Protein AF-A0A9D5BSR6-F1 (afdb_monomer_lite)

Foldseek 3Di:
DVVVVVVCVVPPVVVVVVVVVVVVVVVVVVVVVVVVVVVVQVVVQDWDPPVQEAIQGPAFTNAVVCVVCVVPNPVVLQVSLVSDPQSKYWGDGPPDDTDIDHPRVVVVCCCVPVPVLVNFPDDVQLVVCCVPQNPALSNDGDPSVVVRCVVVVVVCPDPVNVVVVVVLVVCCCPVPVVVVVVVCVVVVHDDDPVVCPVVPDD

pLDDT: mean 81.86, std 12.14, range [50.81, 97.5]

Secondary structure (DSSP, 8-state):
-HHHHHHHHHH-HHHHHHHHHHHHHHHHHHHHHHHHHHHHHHHHS-EE--TTS--EETTTBTHHHHHHTGGGHHHHHHHHHHH-TTSEEEE-BTTS--EEEE--HHHHHIIIIITGGGS---HHHHHHHHHHH-S-TTT--HHHHHHHHHHHHHHHH-HHHHHHHHHHHHHHIIIIIHHHHHHHHHTT----GGGGHHHH--

Structure (mmCIF, N/CA/C/O backbone):
data_AF-A0A9D5BSR6-F1
#
_entry.id   AF-A0A9D5BSR6-F1
#
loop_
_atom_site.group_PDB
_atom_site.id
_atom_site.type_symbol
_atom_site.label_atom_id
_atom_site.label_alt_id
_atom_site.label_comp_id
_atom_site.label_asym_id
_atom_site.label_entity_id
_atom_site.label_seq_id
_atom_site.pdbx_PDB_ins_code
_atom_site.Cartn_x
_atom_site.Cartn_y
_atom_site.Cartn_z
_atom_site.occupancy
_atom_site.B_iso_or_equiv
_atom_site.auth_seq_id
_atom_site.auth_comp_id
_atom_site.auth_asym_id
_atom_site.auth_atom_id
_atom_site.pdbx_PDB_model_num
ATOM 1 N N . MET A 1 1 ? 9.087 62.948 -47.153 1.00 56.81 1 MET A N 1
ATOM 2 C CA . MET A 1 1 ? 8.418 61.892 -47.952 1.00 56.81 1 MET A CA 1
ATOM 3 C C . MET A 1 1 ? 8.940 60.488 -47.625 1.00 56.81 1 MET A C 1
ATOM 5 O O . MET A 1 1 ? 8.132 59.628 -47.310 1.00 56.81 1 MET A O 1
ATOM 9 N N . MET A 1 2 ? 10.262 60.257 -47.589 1.00 63.00 2 MET A N 1
ATOM 10 C CA . MET A 1 2 ? 10.848 58.932 -47.285 1.00 63.00 2 MET A CA 1
ATOM 11 C C . MET A 1 2 ? 10.561 58.392 -45.867 1.00 63.00 2 MET A C 1
ATOM 13 O O . MET A 1 2 ? 10.229 57.221 -45.722 1.00 63.00 2 MET A O 1
ATOM 17 N N . ALA A 1 3 ? 10.586 59.233 -44.825 1.00 59.84 3 ALA A N 1
ATOM 18 C CA . ALA A 1 3 ? 10.273 58.802 -43.452 1.00 59.84 3 ALA A CA 1
ATOM 19 C C . ALA A 1 3 ? 8.794 58.397 -43.246 1.00 59.84 3 ALA A C 1
ATOM 21 O O . ALA A 1 3 ? 8.482 57.561 -42.402 1.00 59.84 3 ALA A O 1
ATOM 22 N N . PHE A 1 4 ? 7.882 58.958 -44.047 1.00 56.41 4 PHE A N 1
ATOM 23 C CA . PHE A 1 4 ? 6.446 58.673 -43.969 1.00 56.41 4 PHE A CA 1
ATOM 24 C C . PHE A 1 4 ? 6.106 57.324 -44.624 1.00 56.41 4 PHE A C 1
ATOM 26 O O . PHE A 1 4 ? 5.327 56.551 -44.079 1.00 56.41 4 PHE A O 1
ATOM 33 N N . LEU A 1 5 ? 6.772 56.992 -45.737 1.00 56.91 5 LEU A N 1
ATOM 34 C CA . LEU A 1 5 ? 6.665 55.679 -46.385 1.00 56.91 5 LEU A CA 1
ATOM 35 C C . LEU A 1 5 ? 7.273 54.558 -45.525 1.00 56.91 5 LEU A C 1
ATOM 37 O O . LEU A 1 5 ? 6.695 53.478 -45.446 1.00 56.91 5 LEU A O 1
ATOM 41 N N . PHE A 1 6 ? 8.380 54.823 -44.822 1.00 60.50 6 PHE A N 1
ATOM 42 C CA . PHE A 1 6 ? 8.987 53.855 -43.901 1.00 60.50 6 PHE A CA 1
ATOM 43 C C . PHE A 1 6 ? 8.080 53.548 -42.696 1.00 60.50 6 PHE A C 1
ATOM 45 O O . PHE A 1 6 ? 7.936 52.389 -42.321 1.00 60.50 6 PHE A O 1
ATOM 52 N N . SER A 1 7 ? 7.399 54.564 -42.151 1.00 57.59 7 SER A N 1
ATOM 53 C CA . SER A 1 7 ? 6.416 54.398 -41.069 1.00 57.59 7 SER A CA 1
ATOM 54 C C . SER A 1 7 ? 5.164 53.628 -41.515 1.00 57.59 7 SER A C 1
ATOM 56 O O . SER A 1 7 ? 4.647 52.806 -40.766 1.00 57.59 7 SER A O 1
ATOM 58 N N . ILE A 1 8 ? 4.691 53.816 -42.754 1.00 55.34 8 ILE A N 1
ATOM 59 C CA . ILE A 1 8 ? 3.552 53.060 -43.316 1.00 55.34 8 ILE A CA 1
ATOM 60 C C . ILE A 1 8 ? 3.927 51.594 -43.583 1.00 55.34 8 ILE A C 1
ATOM 62 O O . ILE A 1 8 ? 3.116 50.699 -43.344 1.00 55.34 8 ILE A O 1
ATOM 66 N N . LEU A 1 9 ? 5.166 51.319 -44.013 1.00 56.12 9 LEU A N 1
ATOM 67 C CA . LEU A 1 9 ? 5.652 49.943 -44.131 1.00 56.12 9 LEU A CA 1
ATOM 68 C C . LEU A 1 9 ? 5.725 49.257 -42.758 1.00 56.12 9 LEU A C 1
ATOM 70 O O . LEU A 1 9 ? 5.227 48.141 -42.625 1.00 56.12 9 LEU A O 1
ATOM 74 N N . THR A 1 10 ? 6.266 49.901 -41.721 1.00 56.88 10 THR A N 1
ATOM 75 C CA . THR A 1 10 ? 6.390 49.298 -40.377 1.00 56.88 10 THR A CA 1
ATOM 76 C C . THR A 1 10 ? 5.079 49.236 -39.586 1.00 56.88 10 THR A C 1
ATOM 78 O O . THR A 1 10 ? 4.945 48.370 -38.726 1.00 56.88 10 THR A O 1
ATOM 81 N N . SER A 1 11 ? 4.100 50.097 -39.884 1.00 55.94 11 SER A N 1
ATOM 82 C CA . SER A 1 11 ? 2.772 50.111 -39.240 1.00 55.94 11 SER A CA 1
ATOM 83 C C . SER A 1 11 ? 1.711 49.280 -39.967 1.00 55.94 11 SER A C 1
ATOM 85 O O . SER A 1 11 ? 0.583 49.162 -39.484 1.00 55.94 11 SER A O 1
ATOM 87 N N . SER A 1 12 ? 2.051 48.678 -41.111 1.00 63.12 12 SER A N 1
ATOM 88 C CA . SER A 1 12 ? 1.126 47.797 -41.817 1.00 63.12 12 SER A CA 1
ATOM 89 C C . SER A 1 12 ? 0.879 46.523 -40.989 1.00 63.12 12 SER A C 1
ATOM 91 O O . SER A 1 12 ? 1.832 45.817 -40.643 1.00 63.12 12 SER A O 1
ATOM 93 N N . PRO A 1 13 ? -0.383 46.174 -40.671 1.00 64.75 13 PRO A N 1
ATOM 94 C CA . PRO A 1 13 ? -0.694 44.994 -39.857 1.00 64.75 13 PRO A CA 1
ATOM 95 C C . PRO A 1 13 ? -0.141 43.699 -40.477 1.00 64.75 13 PRO A C 1
ATOM 97 O O . PRO A 1 13 ? 0.163 42.747 -39.767 1.00 64.75 13 PRO A O 1
ATOM 100 N N . LEU A 1 14 ? 0.089 43.691 -41.793 1.00 66.31 14 LEU A N 1
ATOM 101 C CA . LEU A 1 14 ? 0.708 42.601 -42.547 1.00 66.31 14 LEU A CA 1
ATOM 102 C C . LEU A 1 14 ? 2.123 42.225 -42.065 1.00 66.31 14 LEU A C 1
ATOM 104 O O . LEU A 1 14 ? 2.435 41.035 -42.025 1.00 66.31 14 LEU A O 1
ATOM 108 N N . ASN A 1 15 ? 2.948 43.190 -41.639 1.00 68.62 15 ASN A N 1
ATOM 109 C CA . ASN A 1 15 ? 4.322 42.921 -41.187 1.00 68.62 15 ASN A CA 1
ATOM 110 C C . ASN A 1 15 ? 4.398 42.227 -39.817 1.00 68.62 15 ASN A C 1
ATOM 112 O O . ASN A 1 15 ? 5.402 41.590 -39.508 1.00 68.62 15 ASN A O 1
ATOM 116 N N . VAL A 1 16 ? 3.329 42.293 -39.018 1.00 75.56 16 VAL A N 1
ATOM 117 C CA . VAL A 1 16 ? 3.207 41.573 -37.735 1.00 75.56 16 VAL A CA 1
ATOM 118 C C . VAL A 1 16 ? 2.398 40.279 -37.900 1.00 75.56 16 VAL A C 1
ATOM 120 O O . VAL A 1 16 ? 2.679 39.267 -37.256 1.00 75.56 16 VAL A O 1
ATOM 123 N N . VAL A 1 17 ? 1.418 40.266 -38.804 1.00 81.56 17 VAL A N 1
ATOM 124 C CA . VAL A 1 17 ? 0.541 39.108 -39.039 1.00 81.56 17 VAL A CA 1
ATOM 125 C C . VAL A 1 17 ? 1.282 37.953 -39.724 1.00 81.56 17 VAL A C 1
ATOM 127 O O . VAL A 1 17 ? 1.097 36.797 -39.355 1.00 81.56 17 VAL A O 1
ATOM 130 N N . LEU A 1 18 ? 2.172 38.231 -40.679 1.00 82.44 18 LEU A N 1
ATOM 131 C CA . LEU A 1 18 ? 2.920 37.180 -41.374 1.00 82.44 18 LEU A CA 1
ATOM 132 C C . LEU A 1 18 ? 3.851 36.357 -40.450 1.00 82.44 18 LEU A C 1
ATOM 134 O O . LEU A 1 18 ? 3.741 35.129 -40.457 1.00 82.44 18 LEU A O 1
ATOM 138 N N . PRO A 1 19 ? 4.728 36.961 -39.618 1.00 87.62 19 PRO A N 1
ATOM 139 C CA . PRO A 1 19 ? 5.587 36.190 -38.716 1.00 87.62 19 PRO A CA 1
ATOM 140 C C . PRO A 1 19 ? 4.802 35.457 -37.621 1.00 87.62 19 PRO A C 1
ATOM 142 O O . PRO A 1 19 ? 5.186 34.354 -37.238 1.00 87.62 19 PRO A O 1
ATOM 145 N N . THR A 1 20 ? 3.683 36.011 -37.145 1.00 86.75 20 THR A N 1
ATOM 146 C CA . THR A 1 20 ? 2.845 35.338 -36.136 1.00 86.75 20 THR A CA 1
ATOM 147 C C . THR A 1 20 ? 2.154 34.096 -36.699 1.00 86.75 20 THR A C 1
ATOM 149 O O . THR A 1 20 ? 2.142 33.060 -36.035 1.00 86.75 20 THR A O 1
ATOM 152 N N . LEU A 1 21 ? 1.676 34.143 -37.947 1.00 90.81 21 LEU A N 1
ATOM 153 C CA . LEU A 1 21 ? 1.154 32.965 -38.644 1.00 90.81 21 LEU A CA 1
ATOM 154 C C . LEU A 1 21 ? 2.239 31.903 -38.861 1.00 90.81 21 LEU A C 1
ATOM 156 O O . LEU A 1 21 ? 1.987 30.726 -38.619 1.00 90.81 21 LEU A O 1
ATOM 160 N N . ILE A 1 22 ? 3.456 32.296 -39.249 1.00 91.06 22 ILE A N 1
ATOM 161 C CA . ILE A 1 22 ? 4.579 31.358 -39.430 1.00 91.06 22 ILE A CA 1
ATOM 162 C C . ILE A 1 22 ? 4.918 30.642 -38.117 1.00 91.06 22 ILE A C 1
ATOM 164 O O . ILE A 1 22 ? 5.094 29.424 -38.114 1.00 91.06 22 ILE A O 1
ATOM 168 N N . VAL A 1 23 ? 4.973 31.370 -36.997 1.00 94.00 23 VAL A N 1
ATOM 169 C CA . VAL A 1 23 ? 5.198 30.773 -35.669 1.00 94.00 23 VAL A CA 1
ATOM 170 C C . VAL A 1 23 ? 4.041 29.853 -35.277 1.00 94.00 23 VAL A C 1
ATOM 172 O O . VAL A 1 23 ? 4.263 28.764 -34.759 1.00 94.00 23 VAL A O 1
ATOM 175 N N . PHE A 1 24 ? 2.798 30.241 -35.555 1.00 93.75 24 PHE A N 1
ATOM 176 C CA . PHE A 1 24 ? 1.633 29.411 -35.261 1.00 93.75 24 PHE A CA 1
ATOM 177 C C . PHE A 1 24 ? 1.648 28.089 -36.046 1.00 93.75 24 PHE A C 1
ATOM 179 O O . PHE A 1 24 ? 1.493 27.016 -35.461 1.00 93.75 24 PHE A O 1
ATOM 186 N N . PHE A 1 25 ? 1.907 28.141 -37.355 1.00 94.69 25 PHE A N 1
ATOM 187 C CA . PHE A 1 25 ? 1.999 26.942 -38.189 1.00 94.69 25 PHE A CA 1
ATOM 188 C C . PHE A 1 25 ? 3.217 26.080 -37.849 1.00 94.69 25 PHE A C 1
ATOM 190 O O . PHE A 1 25 ? 3.106 24.855 -37.876 1.00 94.69 25 PHE A O 1
ATOM 197 N N . SER A 1 26 ? 4.355 26.677 -37.476 1.00 93.62 26 SER A N 1
ATOM 198 C CA . SER A 1 26 ? 5.527 25.911 -37.041 1.00 93.62 26 SER A CA 1
ATOM 199 C C . SER A 1 26 ? 5.277 25.201 -35.710 1.00 93.62 26 SER A C 1
ATOM 201 O O . SER A 1 26 ? 5.618 24.028 -35.587 1.00 93.62 26 SER A O 1
ATOM 203 N N . LEU A 1 27 ? 4.591 25.837 -34.754 1.00 95.25 27 LEU A N 1
ATOM 204 C CA . LEU A 1 27 ? 4.167 25.195 -33.507 1.00 95.25 27 LEU A CA 1
ATOM 205 C C . LEU A 1 27 ? 3.195 24.036 -33.759 1.00 95.25 27 LEU A C 1
ATOM 207 O O . LEU A 1 27 ? 3.353 22.973 -33.160 1.00 95.25 27 LEU A O 1
ATOM 211 N N . ILE A 1 28 ? 2.232 24.200 -34.672 1.00 95.25 28 ILE A N 1
ATOM 212 C CA . ILE A 1 28 ? 1.313 23.120 -35.067 1.00 95.25 28 ILE A CA 1
ATOM 213 C C . ILE A 1 28 ? 2.075 21.972 -35.728 1.00 95.25 28 ILE A C 1
ATOM 215 O O . ILE A 1 28 ? 1.832 20.808 -35.407 1.00 95.25 28 ILE A O 1
ATOM 219 N N . PHE A 1 29 ? 3.001 22.269 -36.638 1.00 94.50 29 PHE A N 1
ATOM 220 C CA . PHE A 1 29 ? 3.810 21.249 -37.299 1.00 94.50 29 PHE A CA 1
ATOM 221 C C . PHE A 1 29 ? 4.675 20.487 -36.290 1.00 94.50 29 PHE A C 1
ATOM 223 O O . PHE A 1 29 ? 4.685 19.259 -36.302 1.00 94.50 29 PHE A O 1
ATOM 230 N N . ILE A 1 30 ? 5.323 21.197 -35.361 1.00 94.62 30 ILE A N 1
ATOM 231 C CA . ILE A 1 30 ? 6.099 20.599 -34.269 1.00 94.62 30 ILE A CA 1
ATOM 232 C C . ILE A 1 30 ? 5.198 19.729 -33.385 1.00 94.62 30 ILE A C 1
ATOM 234 O O . ILE A 1 30 ? 5.571 18.601 -33.083 1.00 94.62 30 ILE A O 1
ATOM 238 N N . TYR A 1 31 ? 4.003 20.192 -33.011 1.00 94.00 31 TYR A N 1
ATOM 239 C CA . TYR A 1 31 ? 3.052 19.405 -32.221 1.00 94.00 31 TYR A CA 1
ATOM 240 C C . TYR A 1 31 ? 2.646 18.105 -32.928 1.00 94.00 31 TYR A C 1
ATOM 242 O O . TYR A 1 31 ? 2.717 17.036 -32.324 1.00 94.00 31 TYR A O 1
ATOM 250 N N . ASN A 1 32 ? 2.293 18.168 -34.216 1.00 90.94 32 ASN A N 1
ATOM 251 C CA . ASN A 1 32 ? 1.928 16.985 -35.002 1.00 90.94 32 ASN A CA 1
ATOM 252 C C . ASN A 1 32 ? 3.122 16.041 -35.214 1.00 90.94 32 ASN A C 1
ATOM 254 O O . ASN A 1 32 ? 2.963 14.825 -35.125 1.00 90.94 32 ASN A O 1
ATOM 258 N N . ALA A 1 33 ? 4.325 16.578 -35.442 1.00 91.38 33 ALA A N 1
ATOM 259 C CA . ALA A 1 33 ? 5.548 15.787 -35.550 1.00 91.38 33 ALA A CA 1
ATOM 260 C C . ALA A 1 33 ? 5.872 15.077 -34.226 1.00 91.38 33 ALA A C 1
ATOM 262 O O . ALA A 1 33 ? 6.162 13.882 -34.225 1.00 91.38 33 ALA A O 1
ATOM 263 N N . LEU A 1 34 ? 5.746 15.773 -33.092 1.00 90.56 34 LEU A N 1
ATOM 264 C CA . LEU A 1 34 ? 5.896 15.193 -31.756 1.00 90.56 34 LEU A CA 1
ATOM 265 C C . LEU A 1 34 ? 4.827 14.133 -31.477 1.00 90.56 34 LEU A C 1
ATOM 267 O O . LEU A 1 34 ? 5.151 13.072 -30.953 1.00 90.56 34 LEU A O 1
ATOM 271 N N . GLN A 1 35 ? 3.572 14.377 -31.858 1.00 87.06 35 GLN A N 1
ATOM 272 C CA . GLN A 1 35 ? 2.482 13.413 -31.710 1.00 87.06 35 GLN A CA 1
ATOM 273 C C . GLN A 1 35 ? 2.708 12.165 -32.576 1.00 87.06 35 GLN A C 1
ATOM 275 O O . GLN A 1 35 ? 2.504 11.048 -32.102 1.00 87.06 35 GLN A O 1
ATOM 280 N N . SER A 1 36 ? 3.175 12.330 -33.816 1.00 84.06 36 SER A N 1
ATOM 281 C CA . SER A 1 36 ? 3.515 11.223 -34.715 1.00 84.06 36 SER A CA 1
ATOM 282 C C . SER A 1 36 ? 4.701 10.416 -34.190 1.00 84.06 36 SER A C 1
ATOM 284 O O . SER A 1 36 ? 4.640 9.190 -34.174 1.00 84.06 36 SER A O 1
ATOM 286 N N . LEU A 1 37 ? 5.756 11.082 -33.708 1.00 81.88 37 LEU A N 1
ATOM 287 C CA . LEU A 1 37 ? 6.892 10.424 -33.058 1.00 81.88 37 LEU A CA 1
ATOM 288 C C . LEU A 1 37 ? 6.446 9.673 -31.804 1.00 81.88 37 LEU A C 1
ATOM 290 O O . LEU A 1 37 ? 6.851 8.536 -31.608 1.00 81.88 37 LEU A O 1
ATOM 294 N N . PHE A 1 38 ? 5.569 10.260 -30.991 1.00 79.12 38 PHE A N 1
ATOM 295 C CA . PHE A 1 38 ? 5.016 9.617 -29.802 1.00 79.12 38 PHE A CA 1
ATOM 296 C C . PHE A 1 38 ? 4.182 8.376 -30.149 1.00 79.12 38 PHE A C 1
ATOM 298 O O . PHE A 1 38 ? 4.360 7.328 -29.532 1.00 79.12 38 PHE A O 1
ATOM 305 N N . HIS A 1 39 ? 3.313 8.454 -31.161 1.00 74.62 39 HIS A N 1
ATOM 306 C CA . HIS A 1 39 ? 2.530 7.306 -31.625 1.00 74.62 39 HIS A CA 1
ATOM 307 C C . HIS A 1 39 ? 3.403 6.210 -32.229 1.00 74.62 39 HIS A C 1
ATOM 309 O O . HIS A 1 39 ? 3.206 5.042 -31.904 1.00 74.62 39 HIS A O 1
ATOM 315 N N . HIS A 1 40 ? 4.379 6.574 -33.059 1.00 73.88 40 HIS A N 1
ATOM 316 C CA . HIS A 1 40 ? 5.324 5.624 -33.634 1.00 73.88 40 HIS A CA 1
ATOM 317 C C . HIS A 1 40 ? 6.164 4.955 -32.541 1.00 73.88 40 HIS A C 1
ATOM 319 O O . HIS A 1 40 ? 6.289 3.741 -32.522 1.00 73.88 40 HIS A O 1
ATOM 325 N N . PHE A 1 41 ? 6.628 5.712 -31.548 1.00 66.75 41 PHE A N 1
ATOM 326 C CA . PHE A 1 41 ? 7.391 5.197 -30.411 1.00 66.75 41 PHE A CA 1
ATOM 327 C C . PHE A 1 41 ? 6.569 4.278 -29.494 1.00 66.75 41 PHE A C 1
ATOM 329 O O . PHE A 1 41 ? 7.090 3.292 -28.973 1.00 66.75 41 PHE A O 1
ATOM 336 N N . ILE A 1 42 ? 5.274 4.564 -29.310 1.00 67.38 42 ILE A N 1
ATOM 337 C CA . ILE A 1 42 ? 4.350 3.662 -28.606 1.00 67.38 42 ILE A CA 1
ATOM 338 C C . ILE A 1 42 ? 4.063 2.405 -29.438 1.00 67.38 42 ILE A C 1
ATOM 340 O O . ILE A 1 42 ? 3.966 1.322 -28.862 1.00 67.38 42 ILE A O 1
ATOM 344 N N . SER A 1 43 ? 3.940 2.537 -30.760 1.00 66.50 43 SER A N 1
ATOM 345 C CA . SER A 1 43 ? 3.637 1.438 -31.686 1.00 66.50 43 SER A CA 1
ATOM 346 C C . SER A 1 43 ? 4.821 0.484 -31.885 1.00 66.50 43 SER A C 1
ATOM 348 O O . SER A 1 43 ? 4.630 -0.729 -31.897 1.00 66.50 43 SER A O 1
ATOM 350 N N . ASP A 1 44 ? 6.042 1.012 -31.986 1.00 61.44 44 ASP A N 1
ATOM 351 C CA . ASP A 1 44 ? 7.276 0.244 -32.214 1.00 61.44 44 ASP A CA 1
ATOM 352 C C . ASP A 1 44 ? 7.912 -0.267 -30.915 1.00 61.44 44 ASP A C 1
ATOM 354 O O . ASP A 1 44 ? 8.833 -1.093 -30.930 1.00 61.44 44 ASP A O 1
ATOM 358 N N . GLY A 1 45 ? 7.418 0.200 -29.766 1.00 57.81 45 GLY A N 1
ATOM 359 C CA . GLY A 1 45 ? 7.831 -0.265 -28.453 1.00 57.81 45 GLY A CA 1
ATOM 360 C C . GLY A 1 45 ? 7.432 -1.722 -28.240 1.00 57.81 45 GLY A C 1
ATOM 361 O O . GLY A 1 45 ? 6.379 -1.987 -27.663 1.00 57.81 45 GLY A O 1
ATOM 362 N N . LYS A 1 46 ? 8.293 -2.655 -28.669 1.00 60.91 46 LYS A N 1
ATOM 363 C CA . LYS A 1 46 ? 8.154 -4.104 -28.456 1.00 60.91 46 LYS A CA 1
ATOM 364 C C . LYS A 1 46 ? 7.678 -4.384 -27.028 1.00 60.91 46 LYS A C 1
ATOM 366 O O . LYS A 1 46 ? 8.330 -3.996 -26.054 1.00 60.91 46 LYS A O 1
ATOM 371 N N . TYR A 1 47 ? 6.537 -5.056 -26.920 1.00 62.19 47 TYR A N 1
ATOM 372 C CA . TYR A 1 47 ? 6.017 -5.553 -25.655 1.00 62.19 47 TYR A CA 1
ATOM 373 C C . TYR A 1 47 ? 6.910 -6.701 -25.194 1.00 62.19 47 TYR A C 1
ATOM 375 O O . TYR A 1 47 ? 7.065 -7.696 -25.901 1.00 62.19 47 TYR A O 1
ATOM 383 N N . CYS A 1 48 ? 7.509 -6.580 -24.014 1.00 60.06 48 CYS A N 1
ATOM 384 C CA . CYS A 1 48 ? 8.158 -7.721 -23.390 1.00 60.06 48 CYS A CA 1
ATOM 385 C C . CYS A 1 48 ? 7.088 -8.478 -22.601 1.00 60.06 48 CYS A C 1
ATOM 387 O O . CYS A 1 48 ? 6.487 -7.916 -21.676 1.00 60.06 48 CYS A O 1
ATOM 389 N N . CYS A 1 49 ? 6.823 -9.732 -22.974 1.00 54.94 49 CYS A N 1
ATOM 390 C CA . CYS A 1 49 ? 5.908 -10.587 -22.229 1.00 54.94 49 CYS A CA 1
ATOM 391 C C . CYS A 1 49 ? 6.498 -10.851 -20.842 1.00 54.94 49 CYS A C 1
ATOM 393 O O . CYS A 1 49 ? 7.369 -11.697 -20.654 1.00 54.94 49 CYS A O 1
ATOM 395 N N . SER A 1 50 ? 6.016 -10.107 -19.850 1.00 61.69 50 SER A N 1
ATOM 396 C CA . SER A 1 50 ? 6.194 -10.487 -18.459 1.00 61.69 50 SER A CA 1
ATOM 397 C C . SER A 1 50 ? 5.327 -11.714 -18.232 1.00 61.69 50 SER A C 1
ATOM 399 O O . SER A 1 50 ? 4.110 -11.584 -18.197 1.00 61.69 50 SER A O 1
ATOM 401 N N . SER A 1 51 ? 5.946 -12.886 -18.073 1.00 67.19 51 SER A N 1
ATOM 402 C CA . SER A 1 51 ? 5.224 -14.160 -17.931 1.00 67.19 51 SER A CA 1
ATOM 403 C C . SER A 1 51 ? 4.139 -14.119 -16.848 1.00 67.19 51 SER A C 1
ATOM 405 O O . SER A 1 51 ? 3.142 -14.814 -16.972 1.00 67.19 51 SER A O 1
ATOM 407 N N . TYR A 1 52 ? 4.323 -13.287 -15.814 1.00 75.69 52 TYR A N 1
ATOM 408 C CA . TYR A 1 52 ? 3.446 -13.223 -14.644 1.00 75.69 52 TYR A CA 1
ATOM 409 C C . TYR A 1 52 ? 3.303 -11.802 -14.070 1.00 75.69 52 TYR A C 1
ATOM 411 O O . TYR A 1 52 ? 3.274 -11.604 -12.862 1.00 75.69 52 TYR A O 1
ATOM 419 N N . GLY A 1 53 ? 3.319 -10.766 -14.914 1.00 82.88 53 GLY A N 1
ATOM 420 C CA . GLY A 1 53 ? 3.254 -9.372 -14.454 1.00 82.88 53 GLY A CA 1
ATOM 421 C C . GLY A 1 53 ? 2.625 -8.450 -15.494 1.00 82.88 53 GLY A C 1
ATOM 422 O O . GLY A 1 53 ? 2.298 -8.910 -16.585 1.00 82.88 53 GLY A O 1
ATOM 423 N N . PRO A 1 54 ? 2.438 -7.157 -15.179 1.00 85.19 54 PRO A N 1
ATOM 424 C CA . PRO A 1 54 ? 1.790 -6.245 -16.110 1.00 85.19 54 PRO A CA 1
ATOM 425 C C . PRO A 1 54 ? 2.592 -6.149 -17.406 1.00 85.19 54 PRO A C 1
ATOM 427 O O . PRO A 1 54 ? 3.821 -6.188 -17.370 1.00 85.19 54 PRO A O 1
ATOM 430 N N . GLU A 1 55 ? 1.896 -5.984 -18.530 1.00 85.06 55 GLU A N 1
ATOM 431 C CA . GLU A 1 55 ? 2.531 -5.757 -19.828 1.00 85.06 55 GLU A CA 1
ATOM 432 C C . GLU A 1 55 ? 3.544 -4.609 -19.734 1.00 85.06 55 GLU A C 1
ATOM 434 O O . GLU A 1 55 ? 3.294 -3.577 -19.092 1.00 85.06 55 GLU A O 1
ATOM 439 N N . LYS A 1 56 ? 4.719 -4.816 -20.332 1.00 82.75 56 LYS A N 1
ATOM 440 C CA . LYS A 1 56 ? 5.835 -3.870 -20.279 1.00 82.75 56 LYS A CA 1
ATOM 441 C C . LYS A 1 56 ? 6.188 -3.428 -21.682 1.00 82.75 56 LYS A C 1
ATOM 443 O O . LYS A 1 56 ? 6.601 -4.242 -22.504 1.00 82.75 56 LYS A O 1
ATOM 448 N N . HIS A 1 57 ? 6.086 -2.130 -21.914 1.00 79.94 57 HIS A N 1
ATOM 449 C CA . HIS A 1 57 ? 6.722 -1.484 -23.049 1.00 79.94 57 HIS A CA 1
ATOM 450 C C . HIS A 1 57 ? 8.191 -1.222 -22.736 1.00 79.94 57 HIS A C 1
ATOM 452 O O . HIS A 1 57 ? 8.518 -0.838 -21.614 1.00 79.94 57 HIS A O 1
ATOM 458 N N . LEU A 1 58 ? 9.061 -1.361 -23.735 1.00 77.38 58 LEU A N 1
ATOM 459 C CA . LEU A 1 58 ? 10.507 -1.179 -23.577 1.00 77.38 58 LEU A CA 1
ATOM 460 C C . LEU A 1 58 ? 10.890 0.187 -22.971 1.00 77.38 58 LEU A C 1
ATOM 462 O O . LEU A 1 58 ? 11.848 0.282 -22.216 1.00 77.38 58 LEU A O 1
ATOM 466 N N . LEU A 1 59 ? 10.129 1.236 -23.297 1.00 75.81 59 LEU A N 1
ATOM 467 C CA . LEU A 1 59 ? 10.495 2.625 -22.994 1.00 75.81 59 LEU A CA 1
ATOM 468 C C . LEU A 1 59 ? 9.644 3.237 -21.880 1.00 75.81 59 LEU A C 1
ATOM 470 O O . LEU A 1 59 ? 10.134 4.027 -21.080 1.00 75.81 59 LEU A O 1
ATOM 474 N N . ILE A 1 60 ? 8.366 2.859 -21.809 1.00 82.94 60 ILE A N 1
ATOM 475 C CA . ILE A 1 60 ? 7.415 3.432 -20.845 1.00 82.94 60 ILE A CA 1
ATOM 476 C C . ILE A 1 60 ? 7.112 2.449 -19.691 1.00 82.94 60 ILE A C 1
ATOM 478 O O . ILE A 1 60 ? 6.446 2.787 -18.707 1.00 82.94 60 ILE A O 1
ATOM 482 N N . GLY A 1 61 ? 7.607 1.212 -19.780 1.00 86.19 61 GLY A N 1
ATOM 483 C CA . GLY A 1 61 ? 7.286 0.140 -18.845 1.00 86.19 61 GLY A CA 1
ATOM 484 C C . GLY A 1 61 ? 5.792 -0.192 -18.866 1.00 86.19 61 GLY A C 1
ATOM 485 O O . GLY A 1 61 ? 5.147 -0.235 -19.912 1.00 86.19 61 GLY A O 1
ATOM 486 N N . SER A 1 62 ? 5.224 -0.400 -17.687 1.00 88.44 62 SER A N 1
ATOM 487 C CA . SER A 1 62 ? 3.816 -0.700 -17.427 1.00 88.44 62 SER A CA 1
ATOM 488 C C . SER A 1 62 ? 2.965 0.549 -17.165 1.00 88.44 62 SER A C 1
ATOM 490 O O . SER A 1 62 ? 1.916 0.457 -16.523 1.00 88.44 62 SER A O 1
ATOM 492 N N . LEU A 1 63 ? 3.383 1.733 -17.632 1.00 88.00 63 LEU A N 1
ATOM 493 C CA . LEU A 1 63 ? 2.651 2.983 -17.383 1.00 88.00 63 LEU A CA 1
ATOM 494 C C . LEU A 1 63 ? 1.242 2.968 -17.998 1.00 88.00 63 LEU A C 1
ATOM 496 O O . LEU A 1 63 ? 0.277 3.354 -17.339 1.00 88.00 63 LEU A O 1
ATOM 500 N N . ILE A 1 64 ? 1.110 2.469 -19.231 1.00 87.56 64 ILE A N 1
ATOM 501 C CA . ILE A 1 64 ? -0.174 2.369 -19.941 1.00 87.56 64 ILE A CA 1
ATOM 502 C C . ILE A 1 64 ? -1.162 1.455 -19.196 1.00 87.56 64 ILE A C 1
ATOM 504 O O . ILE A 1 64 ? -2.252 1.929 -18.850 1.00 87.56 64 ILE A O 1
ATOM 508 N N . PRO A 1 65 ? -0.837 0.178 -18.897 1.00 88.69 65 PRO A N 1
ATOM 509 C CA . PRO A 1 65 ? -1.763 -0.689 -18.173 1.00 88.69 65 PRO A CA 1
ATOM 510 C C . PRO A 1 65 ? -2.044 -0.194 -16.746 1.00 88.69 65 PRO A C 1
ATOM 512 O O . PRO A 1 65 ? -3.179 -0.324 -16.284 1.00 88.69 65 PRO A O 1
ATOM 515 N N . PHE A 1 66 ? -1.081 0.454 -16.080 1.00 90.75 66 PHE A N 1
ATOM 516 C CA . PHE A 1 66 ? -1.307 1.096 -14.781 1.00 90.75 66 PHE A CA 1
ATOM 517 C C . PHE A 1 66 ? -2.370 2.204 -14.870 1.00 90.75 66 PHE A C 1
ATOM 519 O O . PHE A 1 66 ? -3.328 2.211 -14.096 1.00 90.75 66 PHE A O 1
ATOM 526 N N . TYR A 1 67 ? -2.252 3.121 -15.837 1.00 89.88 67 TYR A N 1
ATOM 527 C CA . TYR A 1 67 ? -3.194 4.235 -15.985 1.00 89.88 67 TYR A CA 1
ATOM 528 C C . TYR A 1 67 ? -4.593 3.776 -16.423 1.00 89.88 67 TYR A C 1
ATOM 530 O O . TYR A 1 67 ? -5.601 4.326 -15.960 1.00 89.88 67 TYR A O 1
ATOM 538 N N . LYS A 1 68 ? -4.671 2.735 -17.266 1.00 90.69 68 LYS A N 1
ATOM 539 C CA . LYS A 1 68 ? -5.937 2.083 -17.648 1.00 90.69 68 LYS A CA 1
ATOM 540 C C . LYS A 1 68 ? -6.648 1.472 -16.435 1.00 90.69 68 LYS A C 1
ATOM 542 O O . LYS A 1 68 ? -7.858 1.630 -16.300 1.00 90.69 68 LYS A O 1
ATOM 547 N N . ASN A 1 69 ? -5.906 0.844 -15.520 1.00 92.75 69 ASN A N 1
ATOM 548 C CA . ASN A 1 69 ? -6.456 0.183 -14.331 1.00 92.75 69 ASN A CA 1
ATOM 549 C C . ASN A 1 69 ? -6.514 1.076 -13.078 1.00 92.75 69 ASN A C 1
ATOM 551 O O . ASN A 1 69 ? -6.864 0.584 -12.008 1.00 92.75 69 ASN A O 1
ATOM 555 N N . ARG A 1 70 ? -6.246 2.388 -13.180 1.00 90.00 70 ARG A N 1
ATOM 556 C CA . ARG A 1 70 ? -6.123 3.300 -12.023 1.00 90.00 70 ARG A CA 1
ATOM 557 C C . ARG A 1 70 ? -7.318 3.301 -11.054 1.00 90.00 70 ARG A C 1
ATOM 559 O O . ARG A 1 70 ? -7.137 3.505 -9.862 1.00 90.00 70 ARG A O 1
ATOM 566 N N . ARG A 1 71 ? -8.537 3.050 -11.555 1.00 93.56 71 ARG A N 1
ATOM 567 C CA . ARG A 1 71 ? -9.776 2.983 -10.748 1.00 93.56 71 ARG A CA 1
ATOM 568 C C . ARG A 1 71 ? -10.009 1.629 -10.068 1.00 93.56 71 ARG A C 1
ATOM 570 O O . ARG A 1 71 ? -10.863 1.525 -9.200 1.00 93.56 71 ARG A O 1
ATOM 577 N N . ARG A 1 72 ? -9.264 0.593 -10.460 1.00 93.31 72 ARG A N 1
ATOM 578 C CA . ARG A 1 72 ? -9.356 -0.779 -9.938 1.00 93.31 72 ARG A CA 1
ATOM 579 C C . ARG A 1 72 ? -7.955 -1.343 -9.669 1.00 93.31 72 ARG A C 1
ATOM 581 O O . ARG A 1 72 ? -7.688 -2.503 -9.968 1.00 93.31 72 ARG A O 1
ATOM 588 N N . LEU A 1 73 ? -7.047 -0.516 -9.142 1.00 90.94 73 LEU A N 1
ATOM 589 C CA . LEU A 1 73 ? -5.640 -0.896 -8.955 1.00 90.94 73 LEU A CA 1
ATOM 590 C C . LEU A 1 73 ? -5.484 -2.120 -8.062 1.00 90.94 73 LEU A C 1
ATOM 592 O O . LEU A 1 73 ? -4.750 -3.032 -8.423 1.00 90.94 73 LEU A O 1
ATOM 596 N N . LEU A 1 74 ? -6.206 -2.160 -6.939 1.00 90.81 74 LEU A N 1
ATOM 597 C CA . LEU A 1 74 ? -6.136 -3.283 -6.009 1.00 90.81 74 LEU A CA 1
ATOM 598 C C . LEU A 1 74 ? -6.556 -4.587 -6.693 1.00 90.81 74 LEU A C 1
ATOM 600 O O . LEU A 1 74 ? -5.767 -5.520 -6.753 1.00 90.81 74 LEU A O 1
ATOM 604 N N . GLY A 1 75 ? -7.750 -4.619 -7.294 1.00 95.06 75 GLY A N 1
ATOM 605 C CA . GLY A 1 75 ? -8.236 -5.811 -7.995 1.00 95.06 75 GLY A CA 1
ATOM 606 C C . GLY A 1 75 ? -7.343 -6.226 -9.170 1.00 95.06 75 GLY A C 1
ATOM 607 O O . GLY A 1 75 ? -7.169 -7.414 -9.426 1.00 95.06 75 GLY A O 1
ATOM 608 N N . TRP A 1 76 ? -6.735 -5.260 -9.862 1.00 93.75 76 TRP A N 1
ATOM 609 C CA . TRP A 1 76 ? -5.765 -5.536 -10.918 1.00 93.75 76 TRP A CA 1
ATOM 610 C C . TRP A 1 76 ? -4.486 -6.185 -10.376 1.00 93.75 76 TRP A C 1
ATOM 612 O O . TRP A 1 76 ? -4.064 -7.210 -10.906 1.00 93.75 76 TRP A O 1
ATOM 622 N N . TYR A 1 77 ? -3.905 -5.656 -9.296 1.00 93.50 77 TYR A N 1
ATOM 623 C CA . TYR A 1 77 ? -2.736 -6.265 -8.663 1.00 93.50 77 TYR A CA 1
ATOM 624 C C . TYR A 1 77 ? -3.037 -7.637 -8.074 1.00 93.50 77 TYR A C 1
ATOM 626 O O . TYR A 1 77 ? -2.249 -8.552 -8.284 1.00 93.50 77 TYR A O 1
ATOM 634 N N . THR A 1 78 ? -4.176 -7.816 -7.403 1.00 94.88 78 THR A N 1
ATOM 635 C CA . THR A 1 78 ? -4.585 -9.121 -6.867 1.00 94.88 78 THR A CA 1
ATOM 636 C C . THR A 1 78 ? -4.665 -10.171 -7.969 1.00 94.88 78 THR A C 1
ATOM 638 O O . THR A 1 78 ? -4.151 -11.270 -7.786 1.00 94.88 78 THR A O 1
ATOM 641 N N . LYS A 1 79 ? -5.238 -9.829 -9.131 1.00 94.56 79 LYS A N 1
ATOM 642 C CA . LYS A 1 79 ? -5.281 -10.735 -10.285 1.00 94.56 79 LYS A CA 1
ATOM 643 C C . LYS A 1 79 ? -3.874 -11.122 -10.756 1.00 94.56 79 LYS A C 1
ATOM 645 O O . LYS A 1 79 ? -3.582 -12.303 -10.879 1.00 94.56 79 LYS A O 1
ATOM 650 N N . LEU A 1 80 ? -3.001 -10.136 -10.966 1.00 93.75 80 LEU A N 1
ATOM 651 C CA . LEU A 1 80 ? -1.625 -10.374 -11.420 1.00 93.75 80 LEU A CA 1
ATOM 652 C C . LEU A 1 80 ? -0.807 -11.210 -10.423 1.00 93.75 80 LEU A C 1
ATOM 654 O O . LEU A 1 80 ? 0.005 -12.035 -10.823 1.00 93.75 80 LEU A O 1
ATOM 658 N N . LEU A 1 81 ? -1.016 -10.998 -9.123 1.00 95.00 81 LEU A N 1
ATOM 659 C CA . LEU A 1 81 ? -0.377 -11.779 -8.065 1.00 95.00 81 LEU A CA 1
ATOM 660 C C . LEU A 1 81 ? -0.885 -13.222 -8.038 1.00 95.00 81 LEU A C 1
ATOM 662 O O . LEU A 1 81 ? -0.075 -14.126 -7.874 1.00 95.00 81 LEU A O 1
ATOM 666 N N . ALA A 1 82 ? -2.192 -13.431 -8.217 1.00 94.19 82 ALA A N 1
ATOM 667 C CA . ALA A 1 82 ? -2.799 -14.761 -8.255 1.00 94.19 82 ALA A CA 1
ATOM 668 C C . ALA A 1 82 ? -2.337 -15.583 -9.468 1.00 94.19 82 ALA A C 1
ATOM 670 O O . ALA A 1 82 ? -2.203 -16.798 -9.376 1.00 94.19 82 ALA A O 1
ATOM 671 N N . GLU A 1 83 ? -2.073 -14.920 -10.594 1.00 92.69 83 GLU A N 1
ATOM 672 C CA . GLU A 1 83 ? -1.518 -15.548 -11.798 1.00 92.69 83 GLU A CA 1
ATOM 673 C C . GLU A 1 83 ? -0.006 -15.819 -11.679 1.00 92.69 83 GLU A C 1
ATOM 675 O O . GLU A 1 83 ? 0.536 -16.595 -12.463 1.00 92.69 83 GLU A O 1
ATOM 680 N N . SER A 1 84 ? 0.687 -15.210 -10.709 1.00 93.50 84 SER A N 1
ATOM 681 C CA . SER A 1 84 ? 2.128 -15.381 -10.516 1.00 93.50 84 SER A CA 1
ATOM 682 C C . SER A 1 84 ? 2.461 -16.604 -9.655 1.00 93.50 84 SER A C 1
ATOM 684 O O . SER A 1 84 ? 2.051 -16.651 -8.495 1.00 93.50 84 SER A O 1
ATOM 686 N N . PRO A 1 85 ? 3.295 -17.550 -10.138 1.00 92.88 85 PRO A N 1
ATOM 687 C CA . PRO A 1 85 ? 3.699 -18.730 -9.372 1.00 92.88 85 PRO A CA 1
ATOM 688 C C . PRO A 1 85 ? 4.392 -18.395 -8.051 1.00 92.88 85 PRO A C 1
ATOM 690 O O . PRO A 1 85 ? 4.306 -19.146 -7.087 1.00 92.88 85 PRO A O 1
ATOM 693 N N . THR A 1 86 ? 5.095 -17.262 -7.998 1.00 93.94 86 THR A N 1
ATOM 694 C CA . THR A 1 86 ? 5.822 -16.816 -6.803 1.00 93.94 86 THR A CA 1
ATOM 695 C C . THR A 1 86 ? 4.987 -15.897 -5.918 1.00 93.94 86 THR A C 1
ATOM 697 O O . THR A 1 86 ? 5.504 -15.386 -4.922 1.00 93.94 86 THR A O 1
ATOM 700 N N . GLY A 1 87 ? 3.742 -15.592 -6.306 1.00 94.56 87 GLY A N 1
ATOM 701 C CA . GLY A 1 87 ? 2.921 -14.564 -5.672 1.00 94.56 87 GLY A CA 1
ATOM 702 C C . GLY A 1 87 ? 3.586 -13.186 -5.686 1.00 94.56 87 GLY A C 1
ATOM 703 O O . GLY A 1 87 ? 3.348 -12.381 -4.792 1.00 94.56 87 GLY A O 1
ATOM 704 N N . THR A 1 88 ? 4.491 -12.922 -6.633 1.00 94.88 88 THR A N 1
ATOM 705 C CA . THR A 1 88 ? 5.283 -11.687 -6.689 1.00 94.88 88 THR A CA 1
ATOM 706 C C . THR A 1 88 ? 5.354 -11.166 -8.115 1.00 94.88 88 THR A C 1
ATOM 708 O O . THR A 1 88 ? 5.579 -11.925 -9.058 1.00 94.88 88 THR A O 1
ATOM 711 N N . ILE A 1 89 ? 5.174 -9.857 -8.273 1.00 94.38 89 ILE A N 1
ATOM 712 C CA . ILE A 1 89 ? 5.202 -9.163 -9.559 1.00 94.38 89 ILE A CA 1
ATOM 713 C C . ILE A 1 89 ? 6.084 -7.919 -9.479 1.00 94.38 89 ILE A C 1
ATOM 715 O O . ILE A 1 89 ? 6.285 -7.322 -8.420 1.00 94.38 89 ILE A O 1
ATOM 719 N N . VAL A 1 90 ? 6.594 -7.497 -10.634 1.00 91.62 90 VAL A N 1
ATOM 720 C CA . VAL A 1 90 ? 7.422 -6.294 -10.758 1.00 91.62 90 VAL A CA 1
ATOM 721 C C . VAL A 1 90 ? 6.736 -5.311 -11.687 1.00 91.62 90 VAL A C 1
ATOM 723 O O . VAL A 1 90 ? 6.560 -5.600 -12.874 1.00 91.62 90 VAL A O 1
ATOM 726 N N . VAL A 1 91 ? 6.428 -4.134 -11.155 1.00 90.94 91 VAL A N 1
ATOM 727 C CA . VAL A 1 91 ? 5.845 -3.007 -11.876 1.00 90.94 91 VAL A CA 1
ATOM 728 C C . VAL A 1 91 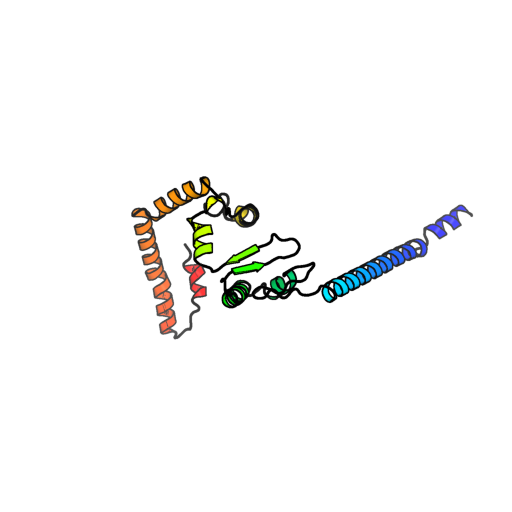? 6.936 -1.974 -12.110 1.00 90.94 91 VAL A C 1
ATOM 730 O O . VAL A 1 91 ? 7.473 -1.392 -11.169 1.00 90.94 91 VAL A O 1
ATOM 733 N N . ASP A 1 92 ? 7.260 -1.746 -13.374 1.00 89.00 92 ASP A N 1
ATOM 734 C CA . ASP A 1 92 ? 8.222 -0.727 -13.781 1.00 89.00 92 ASP A CA 1
ATOM 735 C C . ASP A 1 92 ? 7.503 0.324 -14.620 1.00 89.00 92 ASP A C 1
ATOM 737 O O . ASP A 1 92 ? 6.630 -0.031 -15.407 1.00 89.00 92 ASP A O 1
ATOM 741 N N . ARG A 1 93 ? 7.774 1.609 -14.411 1.00 89.38 93 ARG A N 1
ATOM 742 C CA . ARG A 1 93 ? 7.037 2.710 -15.048 1.00 89.38 93 ARG A CA 1
ATOM 743 C C . ARG A 1 93 ? 7.975 3.882 -15.265 1.00 89.38 93 ARG A C 1
ATOM 745 O O . ARG A 1 93 ? 8.665 4.295 -14.336 1.00 89.38 93 ARG A O 1
ATOM 752 N N . LEU A 1 94 ? 7.921 4.471 -16.454 1.00 85.06 94 LEU A N 1
ATOM 753 C CA . LEU A 1 94 ? 8.673 5.687 -16.745 1.00 85.06 94 LEU A CA 1
ATOM 754 C C . LEU A 1 94 ? 8.317 6.803 -15.751 1.00 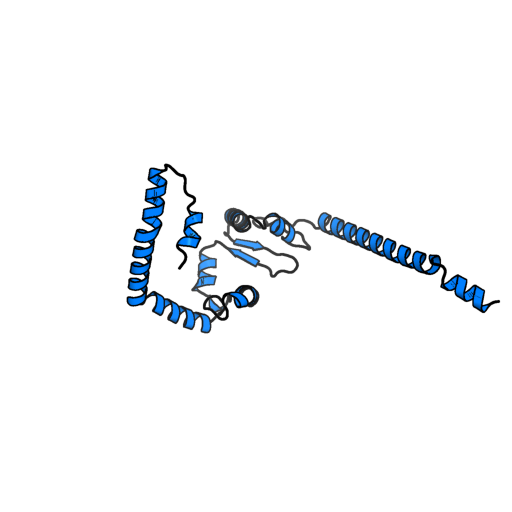85.06 94 LEU A C 1
ATOM 756 O O . LEU A 1 94 ? 7.141 7.076 -15.508 1.00 85.06 94 LEU A O 1
ATOM 760 N N . GLY A 1 95 ? 9.343 7.423 -15.164 1.00 83.62 95 GLY A N 1
ATOM 761 C CA . GLY A 1 95 ? 9.197 8.490 -14.168 1.00 83.62 95 GLY A CA 1
ATOM 762 C C . GLY A 1 95 ? 8.878 8.018 -12.744 1.00 83.62 95 GLY A C 1
ATOM 763 O O . GLY A 1 95 ? 8.742 8.851 -11.853 1.00 83.62 95 GLY A O 1
ATOM 764 N N . ALA A 1 96 ? 8.783 6.709 -12.493 1.00 84.31 96 ALA A N 1
ATOM 765 C CA . ALA A 1 96 ? 8.586 6.158 -11.156 1.00 84.31 96 ALA A CA 1
ATOM 766 C C . ALA A 1 96 ? 9.659 5.121 -10.812 1.00 84.31 96 ALA A C 1
ATOM 768 O O . ALA A 1 96 ? 10.276 4.507 -11.678 1.00 84.31 96 ALA A O 1
ATOM 769 N N . ARG A 1 97 ? 9.876 4.904 -9.512 1.00 84.88 97 ARG A N 1
ATOM 770 C CA . ARG A 1 97 ? 10.782 3.850 -9.048 1.00 84.88 97 ARG A CA 1
ATOM 771 C C . ARG A 1 97 ? 10.200 2.476 -9.377 1.00 84.88 97 ARG A C 1
ATOM 773 O O . ARG A 1 97 ? 8.997 2.244 -9.207 1.00 84.88 97 ARG A O 1
ATOM 780 N N . ARG A 1 98 ? 11.076 1.552 -9.778 1.00 88.69 98 ARG A N 1
ATOM 781 C CA . ARG A 1 98 ? 10.740 0.135 -9.932 1.00 88.69 98 ARG A CA 1
ATOM 782 C C . ARG A 1 98 ? 10.104 -0.371 -8.638 1.00 88.69 98 ARG A C 1
ATOM 784 O O . ARG A 1 98 ? 10.702 -0.278 -7.570 1.00 88.69 98 ARG A O 1
ATOM 791 N N . THR A 1 99 ? 8.885 -0.884 -8.743 1.00 90.31 99 THR A N 1
ATOM 792 C CA . THR A 1 99 ? 8.069 -1.305 -7.604 1.00 90.31 99 THR A CA 1
ATOM 793 C C . THR A 1 99 ? 7.900 -2.819 -7.633 1.00 90.31 99 THR A C 1
ATOM 795 O O . THR A 1 99 ? 7.532 -3.393 -8.659 1.00 90.31 99 THR A O 1
ATOM 798 N N . ILE A 1 100 ? 8.166 -3.471 -6.505 1.00 92.81 100 ILE A N 1
ATOM 799 C CA . ILE A 1 100 ? 7.922 -4.902 -6.313 1.00 92.81 100 ILE A CA 1
ATOM 800 C C . ILE A 1 100 ? 6.653 -5.031 -5.482 1.00 92.81 100 ILE A C 1
ATOM 802 O O . ILE A 1 100 ? 6.511 -4.363 -4.461 1.00 92.81 100 ILE A O 1
ATOM 806 N N . ILE A 1 101 ? 5.728 -5.869 -5.933 1.00 93.81 101 ILE A N 1
ATOM 807 C CA . ILE A 1 101 ? 4.474 -6.143 -5.236 1.00 93.81 101 ILE A CA 1
ATOM 808 C C . ILE A 1 101 ? 4.451 -7.638 -4.959 1.00 93.81 101 ILE A C 1
ATOM 810 O O . ILE A 1 101 ? 4.674 -8.434 -5.870 1.00 93.81 101 ILE A O 1
ATOM 814 N N . THR A 1 102 ? 4.212 -8.021 -3.710 1.00 96.00 102 THR A N 1
ATOM 815 C CA . THR A 1 102 ? 4.268 -9.419 -3.286 1.00 96.00 102 THR A CA 1
ATOM 816 C C . THR A 1 102 ? 3.124 -9.756 -2.338 1.00 96.00 102 THR A C 1
ATOM 818 O O . THR A 1 102 ? 2.765 -8.960 -1.473 1.00 96.00 102 THR A O 1
ATOM 821 N N . ALA A 1 103 ? 2.556 -10.940 -2.538 1.00 96.12 103 ALA A N 1
ATOM 822 C CA . ALA A 1 103 ? 1.651 -11.641 -1.637 1.00 96.12 103 ALA A CA 1
ATOM 823 C C . ALA A 1 103 ? 2.286 -12.948 -1.125 1.00 96.12 103 ALA A C 1
ATOM 825 O O . ALA A 1 103 ? 1.609 -13.761 -0.501 1.00 96.12 103 ALA A O 1
ATOM 826 N N . ASN A 1 104 ? 3.580 -13.165 -1.393 1.00 97.00 104 ASN A N 1
ATOM 827 C CA . ASN A 1 104 ? 4.310 -14.311 -0.873 1.00 97.00 104 ASN A CA 1
ATOM 828 C C . ASN A 1 104 ? 4.522 -14.133 0.642 1.00 97.00 104 ASN A C 1
ATOM 830 O O . ASN A 1 104 ? 5.122 -13.129 1.040 1.00 97.00 104 ASN A O 1
ATOM 834 N N . PRO A 1 105 ? 4.066 -15.077 1.485 1.00 96.69 105 PRO A N 1
ATOM 835 C CA . PRO A 1 105 ? 4.139 -14.939 2.936 1.00 96.69 105 PRO A CA 1
ATOM 836 C C . PRO A 1 105 ? 5.574 -14.789 3.455 1.00 96.69 105 PRO A C 1
ATOM 838 O O . PRO A 1 105 ? 5.791 -14.005 4.375 1.00 96.69 105 PRO A O 1
ATOM 841 N N . GLU A 1 106 ? 6.558 -15.449 2.841 1.00 97.50 106 GLU A N 1
ATOM 842 C CA . GLU A 1 106 ? 7.966 -15.358 3.249 1.00 97.50 106 GLU A CA 1
ATOM 843 C C . GLU A 1 106 ? 8.537 -13.964 2.974 1.00 97.50 106 GLU A C 1
ATOM 845 O O . GLU A 1 106 ? 9.193 -13.372 3.831 1.00 97.50 106 GLU A O 1
ATOM 850 N N . ASN A 1 107 ? 8.226 -13.387 1.809 1.00 96.75 107 ASN A N 1
ATOM 851 C CA . ASN A 1 107 ? 8.634 -12.018 1.486 1.00 96.75 107 ASN A CA 1
ATOM 852 C C . ASN A 1 107 ? 7.947 -11.003 2.405 1.00 96.75 107 ASN A C 1
ATOM 854 O O . ASN A 1 107 ? 8.575 -10.040 2.843 1.00 96.75 107 ASN A O 1
ATOM 858 N N . VAL A 1 108 ? 6.660 -11.208 2.702 1.00 96.00 108 VAL A N 1
ATOM 859 C CA . VAL A 1 108 ? 5.893 -10.342 3.606 1.00 96.00 108 VAL A CA 1
ATOM 860 C C . VAL A 1 108 ? 6.473 -10.395 5.018 1.00 96.00 108 VAL A C 1
ATOM 862 O O . VAL A 1 108 ? 6.693 -9.341 5.614 1.00 96.00 108 VAL A O 1
ATOM 865 N N . GLU A 1 109 ? 6.778 -11.584 5.539 1.00 96.12 109 GLU A N 1
ATOM 866 C CA . GLU A 1 109 ? 7.444 -11.729 6.835 1.00 96.12 109 GLU A CA 1
ATOM 867 C C . GLU A 1 109 ? 8.824 -11.069 6.820 1.00 96.12 109 GLU A C 1
ATOM 869 O O . GLU A 1 109 ? 9.159 -10.307 7.729 1.00 96.12 109 GLU A O 1
ATOM 874 N N . TYR A 1 110 ? 9.609 -11.287 5.767 1.00 96.44 110 TYR A N 1
ATOM 875 C CA . TYR A 1 110 ? 10.935 -10.696 5.665 1.00 96.44 110 TYR A CA 1
ATOM 876 C C . TYR A 1 110 ? 10.890 -9.163 5.704 1.00 96.44 110 TYR A C 1
ATOM 878 O O . TYR A 1 110 ? 11.638 -8.542 6.459 1.00 96.44 110 TYR A O 1
ATOM 886 N N . ILE A 1 111 ? 9.981 -8.553 4.941 1.00 94.19 111 ILE A N 1
ATOM 887 C CA . ILE A 1 111 ? 9.827 -7.096 4.851 1.00 94.19 111 ILE A CA 1
ATOM 888 C C . ILE A 1 111 ? 9.254 -6.512 6.148 1.00 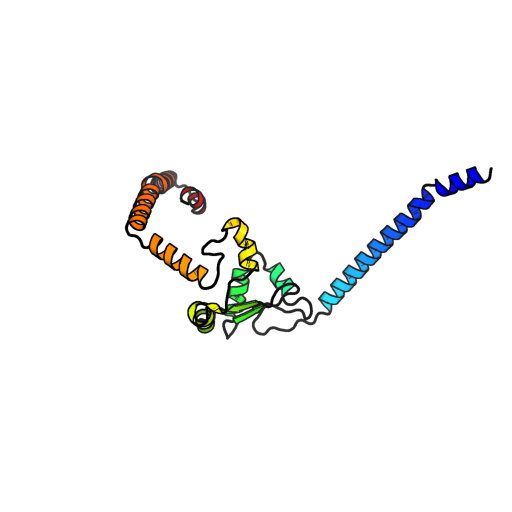94.19 111 ILE A C 1
ATOM 890 O O . ILE A 1 111 ? 9.729 -5.482 6.614 1.00 94.19 111 ILE A O 1
ATOM 894 N N . LEU A 1 112 ? 8.229 -7.138 6.735 1.00 91.69 112 LEU A N 1
ATOM 895 C CA . LEU A 1 112 ? 7.480 -6.553 7.855 1.00 91.69 112 LEU A CA 1
ATOM 896 C C . LEU A 1 112 ? 8.012 -6.941 9.239 1.00 91.69 112 LEU A C 1
ATOM 898 O O . LEU A 1 112 ? 7.628 -6.312 10.225 1.00 91.69 112 LEU A O 1
ATOM 902 N N . LYS A 1 113 ? 8.870 -7.961 9.329 1.00 90.19 113 LYS A N 1
ATOM 903 C CA . LYS A 1 113 ? 9.385 -8.491 10.598 1.00 90.19 113 LYS A CA 1
ATOM 904 C C . LYS A 1 113 ? 10.900 -8.670 10.569 1.00 90.19 113 LYS A C 1
ATOM 906 O O . LYS A 1 113 ? 11.586 -8.028 11.358 1.00 90.19 113 LYS A O 1
ATOM 911 N N . THR A 1 114 ? 11.429 -9.509 9.679 1.00 94.25 114 THR A N 1
ATOM 912 C CA . THR A 1 114 ? 12.839 -9.945 9.750 1.00 94.25 114 THR A CA 1
ATOM 913 C C . THR A 1 114 ? 13.833 -8.826 9.445 1.00 94.25 114 THR A C 1
ATOM 915 O O . THR A 1 114 ? 14.850 -8.712 10.121 1.00 94.25 114 THR A O 1
ATOM 918 N N . ASN A 1 115 ? 13.552 -7.989 8.445 1.00 92.50 115 ASN A N 1
ATOM 919 C CA . ASN A 1 115 ? 14.438 -6.913 7.997 1.00 92.50 115 ASN A CA 1
ATOM 920 C C . ASN A 1 115 ? 13.701 -5.569 7.873 1.00 92.50 115 ASN A C 1
ATOM 922 O O . ASN A 1 115 ? 13.948 -4.780 6.964 1.00 92.50 115 ASN A O 1
ATOM 926 N N . PHE A 1 116 ? 12.782 -5.307 8.804 1.00 87.44 116 PHE A N 1
ATOM 927 C CA . PHE A 1 116 ? 11.898 -4.137 8.794 1.00 87.44 116 PHE A CA 1
ATOM 928 C C . PHE A 1 116 ? 12.635 -2.799 8.616 1.00 87.44 116 PHE A C 1
ATOM 930 O O . PHE A 1 116 ? 12.220 -1.955 7.825 1.00 87.44 116 PHE A O 1
ATOM 937 N N . ASN A 1 117 ? 13.776 -2.628 9.289 1.00 87.06 117 ASN A N 1
ATOM 938 C CA . ASN A 1 117 ? 14.560 -1.390 9.240 1.00 87.06 117 ASN A CA 1
ATOM 939 C C . ASN A 1 117 ? 15.115 -1.063 7.842 1.00 87.06 117 ASN A C 1
ATOM 941 O O . ASN A 1 117 ? 15.397 0.098 7.557 1.00 87.06 117 ASN A O 1
ATOM 945 N N . ASN A 1 118 ? 15.251 -2.061 6.964 1.00 90.38 118 ASN A N 1
ATOM 946 C CA . ASN A 1 118 ? 15.726 -1.877 5.594 1.00 90.38 118 ASN A CA 1
ATOM 947 C C . ASN A 1 118 ? 14.607 -1.493 4.606 1.00 90.38 118 ASN A C 1
ATOM 949 O O . ASN A 1 118 ? 14.884 -1.197 3.445 1.00 90.38 118 ASN A O 1
ATOM 953 N N . TYR A 1 119 ? 13.348 -1.468 5.053 1.00 88.62 119 TYR A N 1
ATOM 954 C CA . TYR A 1 119 ? 12.188 -1.096 4.239 1.00 88.62 119 TYR A CA 1
ATOM 955 C C . TYR A 1 119 ? 11.455 0.121 4.831 1.00 88.62 119 TYR A C 1
ATOM 957 O O . TYR A 1 119 ? 10.288 0.013 5.216 1.00 88.62 119 TYR A O 1
ATOM 965 N N . PRO A 1 120 ? 12.110 1.299 4.913 1.00 86.69 120 PRO A N 1
ATOM 966 C CA . PRO A 1 120 ? 11.446 2.516 5.370 1.00 86.69 120 PRO A CA 1
ATOM 967 C C . PRO A 1 120 ? 10.333 2.917 4.394 1.00 86.69 120 PRO A C 1
ATOM 969 O O . PRO A 1 120 ? 10.449 2.706 3.183 1.00 86.69 120 PRO A O 1
ATOM 972 N N . LYS A 1 121 ? 9.271 3.557 4.899 1.00 80.06 121 LYS A N 1
ATOM 973 C CA . LYS A 1 121 ? 8.193 4.091 4.045 1.00 80.06 121 LYS A CA 1
ATOM 974 C C . LYS A 1 121 ? 8.741 5.147 3.085 1.00 80.06 121 LYS A C 1
ATOM 976 O O . LYS A 1 121 ? 8.339 5.214 1.922 1.00 80.06 121 LYS A O 1
ATOM 981 N N . GLY A 1 122 ? 9.717 5.916 3.567 1.00 77.25 122 GLY A N 1
ATOM 982 C CA . GLY A 1 122 ? 10.498 6.846 2.771 1.00 77.25 122 GLY A CA 1
ATOM 983 C C . GLY A 1 122 ? 9.745 8.118 2.380 1.00 77.25 122 GLY A C 1
ATOM 984 O O . GLY A 1 122 ? 8.541 8.272 2.579 1.00 77.25 122 GLY A O 1
ATOM 985 N N . LYS A 1 123 ? 10.497 9.037 1.766 1.00 70.94 123 LYS A N 1
ATOM 986 C CA . LYS A 1 123 ? 10.067 10.410 1.479 1.00 70.94 123 LYS A CA 1
ATOM 987 C C . LYS A 1 123 ? 8.720 10.548 0.740 1.00 70.94 123 LYS A C 1
ATOM 989 O O . LYS A 1 123 ? 7.927 11.371 1.172 1.00 70.94 123 LYS A O 1
ATOM 994 N N . PRO A 1 124 ? 8.384 9.748 -0.294 1.00 68.31 124 PRO A N 1
ATOM 995 C CA . PRO A 1 124 ? 7.093 9.884 -0.974 1.00 68.31 124 PRO A CA 1
ATOM 996 C C . PRO A 1 124 ? 5.886 9.653 -0.056 1.00 68.31 124 PRO A C 1
ATOM 998 O O . PRO A 1 124 ? 4.857 10.295 -0.227 1.00 68.31 124 PRO A O 1
ATOM 1001 N N . PHE A 1 125 ? 6.003 8.747 0.918 1.00 66.19 125 PHE A N 1
ATOM 1002 C CA . PHE A 1 125 ? 4.950 8.514 1.906 1.00 66.19 125 PHE A CA 1
ATOM 1003 C C . PHE A 1 125 ? 4.899 9.666 2.916 1.00 66.19 125 PHE A C 1
ATOM 1005 O O . PHE A 1 125 ? 3.815 10.151 3.235 1.00 66.19 125 PHE A O 1
ATOM 1012 N N . THR A 1 126 ? 6.078 10.139 3.339 1.00 65.88 126 THR A N 1
ATOM 1013 C CA . THR A 1 126 ? 6.228 11.269 4.260 1.00 65.88 126 THR A CA 1
ATOM 1014 C C . THR A 1 126 ? 5.672 12.576 3.710 1.00 65.88 126 THR A C 1
ATOM 1016 O O . THR A 1 126 ? 5.045 13.318 4.455 1.00 65.88 126 THR A O 1
ATOM 1019 N N . ASP A 1 127 ? 5.864 12.842 2.420 1.00 68.38 127 ASP A N 1
ATOM 1020 C CA . ASP A 1 127 ? 5.428 14.076 1.765 1.00 68.38 127 ASP A CA 1
ATOM 1021 C C . ASP A 1 127 ? 3.908 14.068 1.506 1.00 68.38 127 ASP A C 1
ATOM 1023 O O . ASP A 1 127 ? 3.245 15.077 1.709 1.00 68.38 127 ASP A O 1
ATOM 1027 N N . ILE A 1 128 ? 3.325 12.925 1.112 1.00 65.75 128 ILE A N 1
ATOM 1028 C CA . ILE A 1 128 ? 1.877 12.822 0.834 1.00 65.75 128 ILE A CA 1
ATOM 1029 C C . ILE A 1 128 ? 1.048 12.914 2.119 1.00 65.75 128 ILE A C 1
ATOM 1031 O O . ILE A 1 128 ? -0.030 13.504 2.124 1.00 65.75 128 ILE A O 1
ATOM 1035 N N . LEU A 1 129 ? 1.520 12.291 3.201 1.00 61.88 129 LEU A N 1
ATOM 1036 C CA . LEU A 1 129 ? 0.790 12.230 4.468 1.00 61.88 129 LEU A CA 1
ATOM 1037 C C . LEU A 1 129 ? 1.311 13.217 5.510 1.00 61.88 129 LEU A C 1
ATOM 1039 O O . LEU A 1 129 ? 0.677 13.363 6.550 1.00 61.88 129 LEU A O 1
ATOM 1043 N N . GLY A 1 130 ? 2.424 13.901 5.255 1.00 61.25 130 GLY A N 1
ATOM 1044 C CA . GLY A 1 130 ? 3.032 14.840 6.194 1.00 61.25 130 GLY A CA 1
ATOM 1045 C C . GLY A 1 130 ? 2.171 16.057 6.474 1.00 61.25 130 GLY A C 1
ATOM 1046 O O . GLY A 1 130 ? 2.051 16.438 7.633 1.00 61.25 130 GLY A O 1
ATOM 1047 N N . ASP A 1 131 ? 1.492 16.598 5.467 1.00 64.38 131 ASP A N 1
ATOM 1048 C CA . ASP A 1 131 ? 0.608 17.752 5.665 1.00 64.38 131 ASP A CA 1
ATOM 1049 C C . ASP A 1 131 ? -0.665 17.378 6.444 1.00 64.38 131 ASP A C 1
ATOM 1051 O O . ASP A 1 131 ? -1.206 18.195 7.186 1.00 64.38 131 ASP A O 1
ATOM 1055 N N . LEU A 1 132 ? -1.129 16.127 6.317 1.00 61.31 132 LEU A N 1
ATOM 1056 C CA . LEU A 1 132 ? -2.357 15.641 6.957 1.00 61.31 132 LEU A CA 1
ATOM 1057 C C . LEU A 1 132 ? -2.117 15.046 8.354 1.00 61.31 132 LEU A C 1
ATOM 1059 O O . LEU A 1 132 ? -2.904 15.260 9.270 1.00 61.31 132 LEU A O 1
ATOM 1063 N N . LEU A 1 133 ? -1.058 14.252 8.511 1.00 62.09 133 LEU A N 1
ATOM 1064 C CA . LEU A 1 133 ? -0.753 13.469 9.714 1.00 62.09 133 LEU A CA 1
ATOM 1065 C C . LEU A 1 133 ? 0.471 14.004 10.470 1.00 62.09 133 LEU A C 1
ATOM 1067 O O . LEU A 1 133 ? 0.858 13.432 11.495 1.00 62.09 133 LEU A O 1
ATOM 1071 N N . GLY A 1 134 ? 1.095 15.077 9.975 1.00 66.88 134 GLY A N 1
ATOM 1072 C CA . GLY A 1 134 ? 2.280 15.691 10.560 1.00 66.88 134 GLY A CA 1
ATOM 1073 C C . GLY A 1 134 ? 3.441 14.710 10.693 1.00 66.88 134 GLY A C 1
ATOM 1074 O O . GLY A 1 134 ? 3.594 13.730 9.960 1.00 66.88 134 GLY A O 1
ATOM 1075 N N . CYS A 1 135 ? 4.237 14.912 11.735 1.00 66.62 135 CYS A N 1
ATOM 1076 C CA . CYS A 1 135 ? 5.158 13.903 12.238 1.00 66.62 135 CYS A CA 1
ATOM 1077 C C . CYS A 1 135 ? 4.391 12.885 13.101 1.00 66.62 135 CYS A C 1
ATOM 1079 O O . CYS A 1 135 ? 4.731 12.711 14.263 1.00 66.62 135 CYS A O 1
ATOM 1081 N N . GLY A 1 136 ? 3.346 12.236 12.590 1.00 67.50 136 GLY A N 1
ATOM 1082 C CA . GLY A 1 136 ? 2.594 11.201 13.310 1.00 67.50 136 GLY A CA 1
ATOM 1083 C C . GLY A 1 136 ? 3.302 9.840 13.324 1.00 67.50 136 GLY A C 1
ATOM 1084 O O . GLY A 1 136 ? 4.325 9.647 12.665 1.00 67.50 136 GLY A O 1
ATOM 1085 N N . ILE A 1 137 ? 2.750 8.858 14.048 1.00 71.19 137 ILE A N 1
ATOM 1086 C CA . ILE A 1 137 ? 3.232 7.457 14.040 1.00 71.19 137 ILE A CA 1
ATOM 1087 C C . ILE A 1 137 ? 3.278 6.858 12.624 1.00 71.19 137 ILE A C 1
ATOM 1089 O O . ILE A 1 137 ? 4.126 6.022 12.330 1.00 71.19 137 ILE A O 1
ATOM 1093 N N . PHE A 1 138 ? 2.403 7.307 11.725 1.00 70.25 138 PHE A N 1
ATOM 1094 C CA . PHE A 1 138 ? 2.370 6.841 10.341 1.00 70.25 138 PHE A CA 1
ATOM 1095 C C . PHE A 1 138 ? 3.504 7.418 9.485 1.00 70.25 138 PHE A C 1
ATOM 1097 O O . PHE A 1 138 ? 3.881 6.790 8.499 1.00 70.25 138 PHE A O 1
ATOM 1104 N N . ASN A 1 139 ? 4.081 8.556 9.887 1.00 72.94 139 ASN A N 1
ATOM 1105 C CA . ASN A 1 139 ? 4.961 9.354 9.036 1.00 72.94 139 ASN A CA 1
ATOM 1106 C C . ASN A 1 139 ? 6.459 9.225 9.338 1.00 72.94 139 ASN A C 1
ATOM 1108 O O . ASN A 1 139 ? 7.287 9.653 8.538 1.00 72.94 139 ASN A O 1
ATOM 1112 N N . VAL A 1 140 ? 6.809 8.645 10.488 1.00 77.50 140 VAL A N 1
ATOM 1113 C CA . VAL A 1 140 ? 8.203 8.373 10.868 1.00 77.50 140 VAL A CA 1
ATOM 1114 C C . VAL A 1 140 ? 8.586 6.920 10.632 1.00 77.50 140 VAL A C 1
ATOM 1116 O O . VAL A 1 140 ? 7.729 6.032 10.627 1.00 77.50 140 VAL A O 1
ATOM 1119 N N . ASP A 1 141 ? 9.887 6.697 10.468 1.00 79.88 141 ASP A N 1
ATOM 1120 C CA . ASP A 1 141 ? 10.525 5.392 10.296 1.00 79.88 141 ASP A CA 1
ATOM 1121 C C . ASP A 1 141 ? 11.573 5.153 11.406 1.00 79.88 141 ASP A C 1
ATOM 1123 O O . ASP A 1 141 ? 11.927 6.067 12.159 1.00 79.88 141 ASP A O 1
ATOM 1127 N N . GLY A 1 142 ? 12.052 3.911 11.529 1.00 82.38 142 GLY A N 1
ATOM 1128 C CA . GLY A 1 142 ? 13.126 3.528 12.455 1.00 82.38 142 GLY A CA 1
ATOM 1129 C C . GLY A 1 142 ? 12.782 3.704 13.939 1.00 82.38 142 GLY A C 1
ATOM 1130 O O . GLY A 1 142 ? 11.650 3.477 14.367 1.00 82.38 142 GLY A O 1
ATOM 1131 N N . GLU A 1 143 ? 13.762 4.119 14.743 1.00 82.75 143 GLU A N 1
ATOM 1132 C CA . GLU A 1 143 ? 13.624 4.228 16.206 1.00 82.75 143 GLU A CA 1
ATOM 1133 C C . GLU A 1 143 ? 12.489 5.177 16.629 1.00 82.75 143 GLU A C 1
ATOM 1135 O O . GLU A 1 143 ? 11.710 4.881 17.534 1.00 82.75 143 GLU A O 1
ATOM 1140 N N . ALA A 1 144 ? 12.312 6.289 15.910 1.00 82.12 144 ALA A N 1
ATOM 1141 C CA . ALA A 1 144 ? 11.221 7.226 16.167 1.00 82.12 144 ALA A CA 1
ATOM 1142 C C . ALA A 1 144 ? 9.838 6.578 15.968 1.00 82.12 144 ALA A C 1
ATOM 1144 O O . ALA A 1 144 ? 8.903 6.859 16.724 1.00 82.12 144 ALA A O 1
ATOM 1145 N N . TRP A 1 145 ? 9.702 5.687 14.979 1.00 84.12 145 TRP A N 1
ATOM 1146 C CA . TRP A 1 145 ? 8.493 4.887 14.794 1.00 84.12 145 TRP A CA 1
ATOM 1147 C C . TRP A 1 145 ? 8.285 3.905 15.945 1.00 84.12 145 TRP A C 1
ATOM 1149 O O . TRP A 1 145 ? 7.176 3.830 16.474 1.00 84.12 145 TRP A O 1
ATOM 1159 N N . HIS A 1 146 ? 9.338 3.205 16.378 1.00 82.19 146 HIS A N 1
ATOM 1160 C CA . HIS A 1 146 ? 9.264 2.264 17.497 1.00 82.19 146 HIS A CA 1
ATOM 1161 C C . HIS A 1 146 ? 8.818 2.940 18.794 1.00 82.19 146 HIS A C 1
ATOM 1163 O O . HIS A 1 146 ? 7.875 2.468 19.434 1.00 82.19 146 HIS A O 1
ATOM 1169 N N . ILE A 1 147 ? 9.427 4.073 19.150 1.00 84.75 147 ILE A N 1
ATOM 1170 C CA . ILE A 1 147 ? 9.082 4.838 20.354 1.00 84.75 147 ILE A CA 1
ATOM 1171 C C . ILE A 1 147 ? 7.619 5.286 20.299 1.00 84.75 147 ILE A C 1
ATOM 1173 O O . ILE A 1 147 ? 6.856 5.028 21.232 1.00 84.75 147 ILE A O 1
ATOM 1177 N N . ARG A 1 148 ? 7.181 5.892 19.188 1.00 83.38 148 ARG A N 1
ATOM 1178 C CA . ARG A 1 148 ? 5.793 6.364 19.048 1.00 83.38 148 ARG A CA 1
ATOM 1179 C C . ARG A 1 148 ? 4.787 5.229 19.021 1.00 83.38 148 ARG A C 1
ATOM 1181 O O . ARG A 1 148 ? 3.726 5.355 19.621 1.00 83.38 148 ARG A O 1
ATOM 1188 N N . ARG A 1 149 ? 5.114 4.109 18.374 1.00 85.94 149 ARG A N 1
ATOM 1189 C CA . ARG A 1 149 ? 4.271 2.911 18.380 1.00 85.94 149 ARG A CA 1
ATOM 1190 C C . ARG A 1 149 ? 4.152 2.319 19.767 1.00 85.94 149 ARG A C 1
ATOM 1192 O O . ARG A 1 149 ? 3.048 1.931 20.136 1.00 85.94 149 ARG A O 1
ATOM 1199 N N . LYS A 1 150 ? 5.235 2.270 20.539 1.00 85.44 150 LYS A N 1
ATOM 1200 C CA . LYS A 1 150 ? 5.207 1.788 21.921 1.00 85.44 150 LYS A CA 1
ATOM 1201 C C . LYS A 1 150 ? 4.335 2.683 22.799 1.00 85.44 150 LYS A C 1
ATOM 1203 O O . LYS A 1 150 ? 3.481 2.161 23.506 1.00 85.44 150 LYS A O 1
ATOM 1208 N N . LEU A 1 151 ? 4.497 4.003 22.697 1.00 84.56 151 LEU A N 1
ATOM 1209 C CA . LEU A 1 151 ? 3.675 4.975 23.422 1.00 84.56 151 LEU A CA 1
ATOM 1210 C C . LEU A 1 151 ? 2.195 4.868 23.036 1.00 84.56 151 LEU A C 1
ATOM 1212 O O . LEU A 1 151 ? 1.356 4.683 23.909 1.00 84.56 151 LEU A O 1
ATOM 1216 N N . ALA A 1 152 ? 1.875 4.884 21.739 1.00 82.50 152 ALA A N 1
ATOM 1217 C CA . ALA A 1 152 ? 0.500 4.737 21.267 1.00 82.50 152 ALA A CA 1
ATOM 1218 C C . ALA A 1 152 ? -0.110 3.397 21.704 1.00 82.50 152 ALA A C 1
ATOM 1220 O O . ALA A 1 152 ? -1.221 3.362 22.217 1.00 82.50 152 ALA A O 1
ATOM 1221 N N . SER A 1 153 ? 0.624 2.289 21.555 1.00 82.44 153 SER A N 1
ATOM 1222 C CA . SER A 1 153 ? 0.144 0.967 21.979 1.00 82.44 153 SER A CA 1
ATOM 1223 C C . SER A 1 153 ? -0.118 0.925 23.482 1.00 82.44 153 SER A C 1
ATOM 1225 O O . SER A 1 153 ? -1.105 0.330 23.900 1.00 82.44 153 SER A O 1
ATOM 1227 N N . HIS A 1 154 ? 0.730 1.577 24.284 1.00 82.69 154 HIS A N 1
ATOM 1228 C CA . HIS A 1 154 ? 0.521 1.701 25.720 1.00 82.69 154 HIS A CA 1
ATOM 1229 C C . HIS A 1 154 ? -0.774 2.463 26.021 1.00 82.69 154 HIS A C 1
ATOM 1231 O O . HIS A 1 154 ? -1.637 1.900 26.690 1.00 82.69 154 HIS A O 1
ATOM 1237 N N . GLU A 1 155 ? -0.951 3.664 25.459 1.00 78.25 155 GLU A N 1
ATOM 1238 C CA . GLU A 1 155 ? -2.175 4.474 25.580 1.00 78.25 155 GLU A CA 1
ATOM 1239 C C . GLU A 1 155 ? -3.431 3.666 25.217 1.00 78.25 155 GLU A C 1
ATOM 1241 O O . GLU A 1 155 ? -4.354 3.558 26.025 1.00 78.25 155 GLU A O 1
ATOM 1246 N N . PHE A 1 156 ? -3.432 2.990 24.063 1.00 74.81 156 PHE A N 1
ATOM 1247 C CA . PHE A 1 156 ? -4.559 2.162 23.615 1.00 74.81 156 PHE A CA 1
ATOM 1248 C C . PHE A 1 156 ? -4.780 0.896 24.456 1.00 74.81 156 PHE A C 1
ATOM 1250 O O . PHE A 1 156 ? -5.889 0.363 24.483 1.00 74.81 156 PHE A O 1
ATOM 1257 N N . SER A 1 157 ? -3.749 0.403 25.145 1.00 76.56 157 SER A N 1
ATOM 1258 C CA . SER A 1 157 ? -3.847 -0.747 26.052 1.00 76.56 157 SER A CA 1
ATOM 1259 C C . SER A 1 157 ? -4.265 -0.368 27.474 1.00 76.56 157 SER A C 1
ATOM 1261 O O . SER A 1 157 ? -4.569 -1.255 28.278 1.00 76.56 157 SER A O 1
ATOM 1263 N N . THR A 1 158 ? -4.299 0.930 27.802 1.00 83.44 158 THR A N 1
ATOM 1264 C CA . THR A 1 158 ? -4.701 1.371 29.136 1.00 83.44 158 THR A CA 1
ATOM 1265 C C . THR A 1 158 ? -6.157 1.006 29.405 1.00 83.44 158 THR A C 1
ATOM 1267 O O . THR A 1 158 ? -7.059 1.209 28.586 1.00 83.44 158 THR A O 1
ATOM 1270 N N . LYS A 1 159 ? -6.401 0.457 30.599 1.00 81.88 159 LYS A N 1
ATOM 1271 C CA . LYS A 1 159 ? -7.746 0.061 31.028 1.00 81.88 159 LYS A CA 1
ATOM 1272 C C . LYS A 1 159 ? -8.720 1.243 30.994 1.00 81.88 159 LYS A C 1
ATOM 1274 O O . LYS A 1 159 ? -9.853 1.074 30.565 1.00 81.88 159 LYS A O 1
ATOM 1279 N N . SER A 1 160 ? -8.261 2.434 31.377 1.00 81.00 160 SER A N 1
ATOM 1280 C CA . SER A 1 160 ? -9.051 3.668 31.349 1.00 81.00 160 SER A CA 1
ATOM 1281 C C . SER A 1 160 ? -9.532 4.027 29.944 1.00 81.00 160 SER A C 1
ATOM 1283 O O . SER A 1 160 ? -10.716 4.312 29.774 1.00 81.00 160 SER A O 1
ATOM 1285 N N . LEU A 1 161 ? -8.657 3.971 28.934 1.00 82.69 161 LEU A N 1
ATOM 1286 C CA . LEU A 1 161 ? -9.038 4.252 27.551 1.00 82.69 161 LEU A CA 1
ATOM 1287 C C . LEU A 1 161 ? -9.993 3.183 27.023 1.00 82.69 161 LEU A C 1
ATOM 1289 O O . LEU A 1 161 ? -11.005 3.515 26.413 1.00 82.69 161 LEU A O 1
ATOM 1293 N N . ARG A 1 162 ? -9.730 1.904 27.308 1.00 82.69 162 ARG A N 1
ATOM 1294 C CA . ARG A 1 162 ? -10.636 0.815 26.923 1.00 82.69 162 ARG A CA 1
ATOM 1295 C C . ARG A 1 162 ? -12.027 0.992 27.534 1.00 82.69 162 ARG A C 1
ATOM 1297 O O . ARG A 1 162 ? -13.023 0.858 26.825 1.00 82.69 162 ARG A O 1
ATOM 1304 N N . ASP A 1 163 ? -12.102 1.294 28.825 1.00 86.94 163 ASP A N 1
ATOM 1305 C CA . ASP A 1 163 ? -13.369 1.491 29.530 1.00 86.94 163 ASP A CA 1
ATOM 1306 C C . ASP A 1 163 ? -14.109 2.726 28.992 1.00 86.94 163 ASP A C 1
ATOM 1308 O O . ASP A 1 163 ? -15.323 2.679 28.781 1.00 86.94 163 ASP A O 1
ATOM 1312 N N . PHE A 1 164 ? -13.376 3.800 28.683 1.00 87.38 164 PHE A N 1
ATOM 1313 C CA . PHE A 1 164 ? -13.915 4.983 28.017 1.00 87.38 164 PHE A CA 1
ATOM 1314 C C . PHE A 1 164 ? -14.484 4.656 26.630 1.00 87.38 164 PHE A C 1
ATOM 1316 O O . PHE A 1 164 ? -15.641 4.978 26.367 1.00 87.38 164 PHE A O 1
ATOM 1323 N N . VAL A 1 165 ? -13.729 3.964 25.770 1.00 86.62 165 VAL A N 1
ATOM 1324 C CA . VAL A 1 165 ? -14.166 3.575 24.416 1.00 86.62 165 VAL A CA 1
ATOM 1325 C C . VAL A 1 165 ? -15.400 2.682 24.475 1.00 86.62 165 VAL A C 1
ATOM 1327 O O . VAL A 1 165 ? -16.355 2.909 23.740 1.00 86.62 165 VAL A O 1
ATOM 1330 N N . VAL A 1 166 ? -15.431 1.697 25.378 1.00 88.75 166 VAL A N 1
ATOM 1331 C CA . VAL A 1 166 ? -16.606 0.831 25.556 1.00 88.75 166 VAL A CA 1
ATOM 1332 C C . VAL A 1 166 ? -17.818 1.641 26.008 1.00 88.75 166 VAL A C 1
ATOM 1334 O O . VAL A 1 166 ? -18.924 1.397 25.528 1.00 88.75 166 VAL A O 1
ATOM 1337 N N . LYS A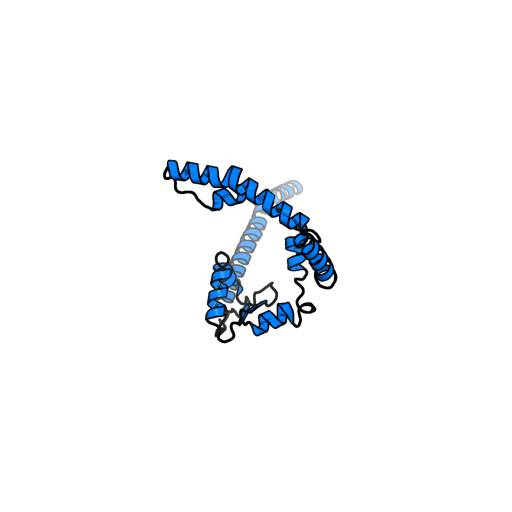 1 167 ? -17.638 2.602 26.919 1.00 90.38 167 LYS A N 1
ATOM 1338 C CA . LYS A 1 167 ? -18.727 3.469 27.378 1.00 90.38 167 LYS A CA 1
ATOM 1339 C C . LYS A 1 167 ? -19.243 4.369 26.252 1.00 90.38 167 LYS A C 1
ATOM 1341 O O . LYS A 1 167 ? -20.454 4.425 26.053 1.00 90.38 167 LYS A O 1
ATOM 1346 N N . ALA A 1 168 ? -18.346 5.016 25.512 1.00 87.94 168 ALA A N 1
ATOM 1347 C CA . ALA A 1 168 ? -18.688 5.861 24.371 1.00 87.94 168 ALA A CA 1
ATOM 1348 C C . ALA A 1 168 ? -19.428 5.057 23.292 1.00 87.94 168 ALA A C 1
ATOM 1350 O O . ALA A 1 168 ? -20.529 5.425 22.897 1.00 87.94 168 ALA A O 1
ATOM 1351 N N . LEU A 1 169 ? -18.894 3.892 22.912 1.00 88.69 169 LEU A N 1
ATOM 1352 C CA . LEU A 1 169 ? -19.520 3.002 21.937 1.00 88.69 169 LEU A CA 1
ATOM 1353 C C . LEU A 1 169 ? -20.907 2.537 22.391 1.00 88.69 169 LEU A C 1
ATOM 1355 O O . LEU A 1 169 ? -21.837 2.500 21.592 1.00 88.69 169 LEU A O 1
ATOM 1359 N N . LYS A 1 170 ? -21.074 2.194 23.675 1.00 90.38 170 LYS A N 1
ATOM 1360 C CA . LYS A 1 170 ? -22.386 1.808 24.212 1.00 90.38 170 LYS A CA 1
ATOM 1361 C C . LYS A 1 170 ? -23.404 2.936 24.082 1.00 90.38 170 LYS A C 1
ATOM 1363 O O . LYS A 1 170 ? -24.532 2.639 23.697 1.00 90.38 170 LYS A O 1
ATOM 1368 N N . SER A 1 171 ? -23.011 4.172 24.389 1.00 89.38 171 SER A N 1
ATOM 1369 C CA . SER A 1 171 ? -23.868 5.357 24.250 1.00 89.38 171 SER A CA 1
ATOM 1370 C C . SER A 1 171 ? -24.243 5.580 22.787 1.00 89.38 171 SER A C 1
ATOM 1372 O O . SER A 1 171 ? -25.420 5.576 22.460 1.00 89.38 171 SER A O 1
ATOM 1374 N N . GLU A 1 172 ? -23.270 5.617 21.873 1.00 88.38 172 GLU A N 1
ATOM 1375 C CA . GLU A 1 172 ? -23.524 5.780 20.433 1.00 88.38 172 GLU A CA 1
ATOM 1376 C C . GLU A 1 172 ? -24.461 4.699 19.868 1.00 88.38 172 GLU A C 1
ATOM 1378 O O . GLU A 1 172 ? -25.387 4.983 19.101 1.00 88.38 172 GLU A O 1
ATOM 1383 N N . VAL A 1 173 ? -24.274 3.445 20.286 1.00 89.31 173 VAL A N 1
ATOM 1384 C CA . VAL A 1 173 ? -25.143 2.347 19.857 1.00 89.31 173 VAL A CA 1
ATOM 1385 C C . VAL A 1 173 ? -26.564 2.516 20.400 1.00 89.31 173 VAL A C 1
ATOM 1387 O O . VAL A 1 173 ? -27.517 2.383 19.632 1.00 89.31 173 VAL A O 1
ATOM 1390 N N . HIS A 1 174 ? -26.728 2.812 21.692 1.00 91.06 174 HIS A N 1
ATOM 1391 C CA . HIS A 1 174 ? -28.051 2.898 22.321 1.00 91.06 174 HIS A CA 1
ATOM 1392 C C . HIS A 1 174 ? -28.818 4.160 21.939 1.00 91.06 174 HIS A C 1
ATOM 1394 O O . HIS A 1 174 ? -30.019 4.088 21.689 1.00 91.06 174 HIS A O 1
ATOM 1400 N N . ASP A 1 175 ? -28.131 5.292 21.867 1.00 87.75 175 ASP A N 1
ATOM 1401 C CA . ASP A 1 175 ? -28.760 6.603 21.745 1.00 87.75 175 ASP A CA 1
ATOM 1402 C C . ASP A 1 175 ? -28.981 6.997 20.283 1.00 87.75 175 ASP A C 1
ATOM 1404 O O . ASP A 1 175 ? -29.823 7.845 19.985 1.00 87.75 175 ASP A O 1
ATOM 1408 N N . ARG A 1 176 ? -28.241 6.387 19.346 1.00 85.75 176 ARG A N 1
ATOM 1409 C CA . ARG A 1 176 ? -28.265 6.787 17.933 1.00 85.75 176 ARG A CA 1
ATOM 1410 C C . ARG A 1 176 ? -28.464 5.616 16.979 1.00 85.75 176 ARG A C 1
ATOM 1412 O O . ARG A 1 176 ? -29.426 5.641 16.210 1.00 85.75 176 ARG A O 1
ATOM 1419 N N . LEU A 1 177 ? -27.637 4.568 17.030 1.00 87.88 177 LEU A N 1
ATOM 1420 C CA . LEU A 1 177 ? -27.736 3.468 16.056 1.00 87.88 177 LEU A CA 1
ATOM 1421 C C . LEU A 1 177 ? -29.041 2.671 16.202 1.00 87.88 177 LEU A C 1
ATOM 1423 O O . LEU A 1 177 ? -29.783 2.516 15.229 1.00 87.88 177 LEU A O 1
ATOM 1427 N N . LEU A 1 178 ? -29.348 2.195 17.413 1.00 90.12 178 LEU A N 1
ATOM 1428 C CA . LEU A 1 178 ? -30.550 1.401 17.683 1.00 90.12 178 LEU A CA 1
ATOM 1429 C C . LEU A 1 178 ? -31.851 2.164 17.365 1.00 90.12 178 LEU A C 1
ATOM 1431 O O . LEU A 1 178 ? -32.723 1.572 16.718 1.00 90.12 178 LEU A O 1
ATOM 1435 N N . PRO A 1 179 ? -32.008 3.455 17.722 1.00 89.25 179 PRO A N 1
ATOM 1436 C CA . PRO A 1 179 ? -33.174 4.241 17.328 1.00 89.25 179 PRO A CA 1
ATOM 1437 C C . PRO A 1 179 ? -33.342 4.369 15.814 1.00 89.25 179 PRO A C 1
ATOM 1439 O O . PRO A 1 179 ? -34.460 4.208 15.312 1.00 89.25 179 PRO A O 1
ATOM 1442 N N . ILE A 1 180 ? -32.260 4.611 15.062 1.00 87.44 180 ILE A N 1
ATOM 1443 C CA . ILE A 1 180 ? -32.362 4.740 13.603 1.00 87.44 180 ILE A CA 1
ATOM 1444 C C . ILE A 1 180 ? -32.772 3.404 12.980 1.00 87.44 180 ILE A C 1
ATOM 1446 O O . ILE A 1 180 ? -33.699 3.387 12.163 1.00 87.44 180 ILE A O 1
ATOM 1450 N N . LEU A 1 181 ? -32.161 2.293 13.402 1.00 89.00 181 LEU A N 1
ATOM 1451 C CA . LEU A 1 181 ? -32.522 0.955 12.926 1.00 89.00 181 LEU A CA 1
ATOM 1452 C C . LEU A 1 181 ? -33.982 0.617 13.257 1.00 89.00 181 LEU A C 1
ATOM 1454 O O . LEU A 1 181 ? -34.739 0.260 12.357 1.00 89.00 181 LEU A O 1
ATOM 1458 N N . SER A 1 182 ? -34.417 0.848 14.499 1.00 90.75 182 SER A N 1
ATOM 1459 C CA . SER A 1 182 ? -35.800 0.601 14.941 1.00 90.75 182 SER A CA 1
ATOM 1460 C C . SER A 1 182 ? -36.819 1.453 14.174 1.00 90.75 182 SER A C 1
ATOM 1462 O O . SER A 1 182 ? -37.907 0.998 13.823 1.00 90.75 182 SER A O 1
ATOM 1464 N N . SER A 1 183 ? -36.489 2.717 13.893 1.00 89.19 183 SER A N 1
ATOM 1465 C CA . SER A 1 183 ? -37.358 3.603 13.109 1.00 89.19 183 SER A CA 1
ATOM 1466 C C . SER A 1 183 ? -37.447 3.185 11.638 1.00 89.19 183 SER A C 1
ATOM 1468 O O . SER A 1 183 ? -38.497 3.342 11.010 1.00 89.19 183 SER A O 1
ATOM 1470 N N . SER A 1 184 ? -36.358 2.637 11.098 1.00 89.44 184 SER A N 1
ATOM 1471 C CA . SER A 1 184 ? -36.262 2.199 9.707 1.00 89.44 184 SER A CA 1
ATOM 1472 C C . SER A 1 184 ? -36.971 0.866 9.493 1.00 89.44 184 SER A C 1
ATOM 1474 O O . SER A 1 184 ? -37.682 0.721 8.500 1.00 89.44 184 SER A O 1
ATOM 1476 N N . GLU A 1 185 ? -36.878 -0.050 10.460 1.00 92.25 185 GLU A N 1
ATOM 1477 C CA . GLU A 1 185 ? -37.635 -1.304 10.499 1.00 92.25 185 GLU A CA 1
ATOM 1478 C C . GLU A 1 185 ? -39.145 -1.039 10.451 1.00 92.25 185 GLU A C 1
ATOM 1480 O O . GLU A 1 185 ? -39.836 -1.541 9.563 1.00 92.25 185 GLU A O 1
ATOM 1485 N N . LYS A 1 186 ? -39.659 -0.168 11.335 1.00 92.12 186 LYS A N 1
ATOM 1486 C CA . LYS A 1 186 ? -41.087 0.205 11.366 1.00 92.12 186 LYS A CA 1
ATOM 1487 C C . LYS A 1 186 ? -41.578 0.781 10.038 1.00 92.12 186 LYS A C 1
ATOM 1489 O O . LYS A 1 186 ? -42.727 0.575 9.660 1.00 92.12 186 LYS A O 1
ATOM 1494 N N . LYS A 1 187 ? -40.708 1.499 9.325 1.00 92.81 187 L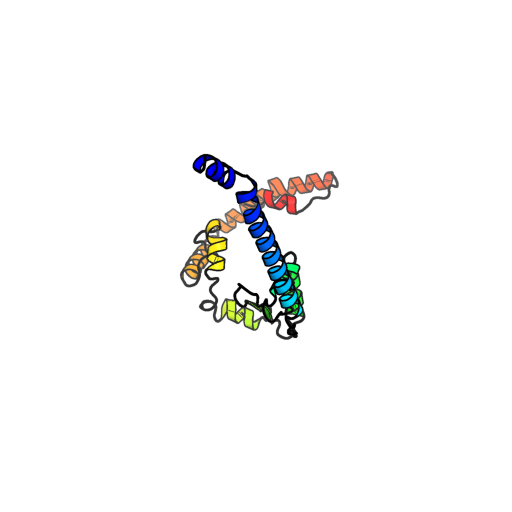YS A N 1
ATOM 1495 C CA . LYS A 1 187 ? -40.993 2.102 8.014 1.00 92.81 187 LYS A CA 1
ATOM 1496 C C . LYS A 1 187 ? -40.692 1.164 6.839 1.00 92.81 187 LYS A C 1
ATOM 1498 O O . LYS A 1 187 ? -40.863 1.585 5.699 1.00 92.81 187 LYS A O 1
ATOM 1503 N N . LYS A 1 188 ? -40.221 -0.066 7.097 1.00 90.38 188 LYS A N 1
ATOM 1504 C CA . LYS A 1 188 ? -39.701 -1.020 6.098 1.00 90.38 188 LYS A CA 1
ATOM 1505 C C . LYS A 1 188 ? -38.740 -0.359 5.101 1.00 90.38 188 LYS A C 1
ATOM 1507 O O . LYS A 1 188 ? -38.756 -0.652 3.907 1.00 90.38 188 LYS A O 1
ATOM 1512 N N . LYS A 1 189 ? -37.927 0.579 5.592 1.00 90.62 189 LYS A N 1
ATOM 1513 C CA . LYS A 1 189 ? -37.007 1.375 4.782 1.00 90.62 189 LYS A CA 1
ATOM 1514 C C . LYS A 1 189 ? -35.678 0.634 4.652 1.00 90.62 189 LYS A C 1
ATOM 1516 O O . LYS A 1 189 ? -35.088 0.253 5.658 1.00 90.62 189 LYS A O 1
ATOM 1521 N N . VAL A 1 190 ? -35.189 0.487 3.421 1.00 87.31 190 VAL A N 1
ATOM 1522 C CA . VAL A 1 190 ? -33.807 0.055 3.164 1.00 87.31 190 VAL A CA 1
ATOM 1523 C C . VAL A 1 190 ? -32.865 1.178 3.592 1.00 87.31 190 VAL A C 1
ATOM 1525 O O . VAL A 1 190 ? -33.062 2.332 3.204 1.00 87.31 190 VAL A O 1
ATOM 1528 N N . VAL A 1 191 ? -31.868 0.846 4.410 1.00 84.31 191 VAL A N 1
ATOM 1529 C CA . VAL A 1 191 ? -30.883 1.805 4.916 1.00 84.31 191 VAL A CA 1
ATOM 1530 C C . VAL A 1 191 ? -29.507 1.446 4.382 1.00 84.31 191 VAL A C 1
ATOM 1532 O O . VAL A 1 191 ? -29.101 0.286 4.465 1.00 84.31 191 VAL A O 1
ATOM 1535 N N . ASP A 1 192 ? -28.803 2.437 3.840 1.00 84.81 192 ASP A N 1
ATOM 1536 C CA . ASP A 1 192 ? -27.403 2.286 3.467 1.00 84.81 192 ASP A CA 1
ATOM 1537 C C . ASP A 1 192 ? -26.534 2.330 4.729 1.00 84.81 192 ASP A C 1
ATOM 1539 O O . ASP A 1 192 ? -26.641 3.242 5.550 1.00 84.81 192 ASP A O 1
ATOM 1543 N N . MET A 1 193 ? -25.656 1.340 4.888 1.00 81.62 193 MET A N 1
ATOM 1544 C CA . MET A 1 193 ? -24.721 1.311 6.009 1.00 81.62 193 MET A CA 1
ATOM 1545 C C . MET A 1 193 ? -23.703 2.460 5.957 1.00 81.62 193 MET A C 1
ATOM 1547 O O . MET A 1 193 ? -23.174 2.859 6.994 1.00 81.62 193 MET A O 1
ATOM 1551 N N . GLN A 1 194 ? -23.427 3.010 4.772 1.00 82.50 194 GLN A N 1
ATOM 1552 C CA . GLN A 1 194 ? -22.500 4.129 4.606 1.00 82.50 194 GLN A CA 1
ATOM 1553 C C . GLN A 1 194 ? -23.045 5.431 5.192 1.00 82.50 194 GLN A C 1
ATOM 1555 O O . GLN A 1 194 ? -22.259 6.213 5.720 1.00 82.50 194 GLN A O 1
ATOM 1560 N N . ASP A 1 195 ? -24.366 5.627 5.204 1.00 76.38 195 ASP A N 1
ATOM 1561 C CA . ASP A 1 195 ? -24.999 6.817 5.792 1.00 76.38 195 ASP A CA 1
ATOM 1562 C C . ASP A 1 195 ? -24.776 6.904 7.311 1.00 76.38 195 ASP A C 1
ATOM 1564 O O . ASP A 1 195 ? -24.837 7.980 7.908 1.00 76.38 195 ASP A O 1
ATOM 1568 N N . PHE A 1 196 ? -24.470 5.773 7.951 1.00 73.19 196 PHE A N 1
ATOM 1569 C CA . PHE A 1 196 ? -24.135 5.715 9.367 1.00 73.19 196 PHE A CA 1
ATOM 1570 C C . PHE A 1 196 ? -22.679 6.100 9.652 1.00 73.19 196 PHE A C 1
ATOM 1572 O O . PHE A 1 196 ? -22.395 6.662 10.706 1.00 73.19 196 PHE A O 1
ATOM 1579 N N . ALA A 1 197 ? -21.738 5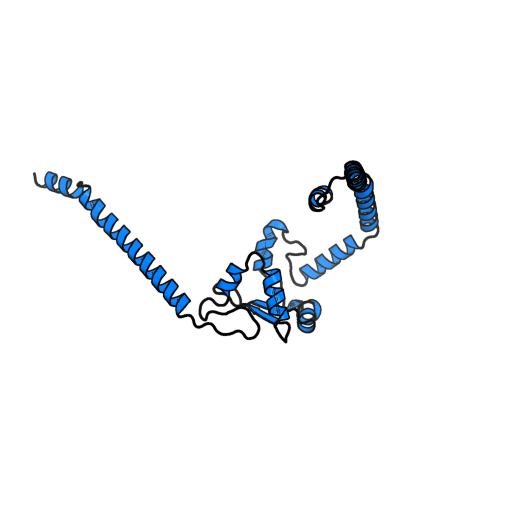.841 8.742 1.00 68.19 197 ALA A N 1
ATOM 1580 C CA . ALA A 1 197 ? -20.311 5.997 9.035 1.00 68.19 197 ALA A CA 1
ATOM 1581 C C . ALA A 1 197 ? -19.909 7.426 9.473 1.00 68.19 197 ALA A C 1
ATOM 1583 O O . ALA A 1 197 ? -19.215 7.547 10.485 1.00 68.19 197 ALA A O 1
ATOM 1584 N N . PRO A 1 198 ? -20.376 8.516 8.828 1.00 65.00 198 PRO A N 1
ATOM 1585 C CA . PRO A 1 198 ? -20.087 9.879 9.281 1.00 65.00 198 PRO A CA 1
ATOM 1586 C C . PRO A 1 198 ? -20.741 10.209 10.623 1.00 65.00 198 PRO A C 1
ATOM 1588 O O . PRO A 1 198 ? -20.215 11.006 11.391 1.00 65.00 198 PRO A O 1
ATOM 1591 N N . ALA A 1 199 ? -21.891 9.597 10.913 1.00 60.69 199 ALA A N 1
ATOM 1592 C CA . ALA A 1 199 ? -22.610 9.814 12.155 1.00 60.69 199 ALA A CA 1
ATOM 1593 C C . ALA A 1 199 ? -21.869 9.195 13.352 1.00 60.69 199 ALA A C 1
ATOM 1595 O O . ALA A 1 199 ? -21.913 9.785 14.424 1.00 60.69 199 ALA A O 1
ATOM 1596 N N . PHE A 1 200 ? -21.172 8.069 13.176 1.00 58.97 200 PHE A N 1
ATOM 1597 C CA . PHE A 1 200 ? -20.530 7.301 14.257 1.00 58.97 200 PHE A CA 1
ATOM 1598 C C . PHE A 1 200 ? -18.997 7.347 14.257 1.00 58.97 200 PHE A C 1
ATOM 1600 O O . PHE A 1 200 ? -18.360 6.591 14.992 1.00 58.97 200 PHE A O 1
ATOM 1607 N N . SER A 1 201 ? -18.395 8.204 13.433 1.00 57.78 201 SER A N 1
ATOM 1608 C CA . SER A 1 201 ? -16.955 8.454 13.482 1.00 57.78 201 SER A CA 1
ATOM 1609 C C . SER A 1 201 ? -16.665 9.424 14.630 1.00 57.78 201 SER A C 1
ATOM 1611 O O . SER A 1 201 ? -17.062 10.585 14.559 1.00 57.78 201 SER A O 1
ATOM 1613 N N . ILE A 1 202 ? -16.039 8.913 15.695 1.00 50.81 202 ILE A N 1
ATOM 1614 C CA . ILE A 1 202 ? -15.496 9.699 16.818 1.00 50.81 202 ILE A CA 1
ATOM 1615 C C . ILE A 1 202 ? -14.173 10.335 16.390 1.00 50.81 202 ILE A C 1
ATOM 1617 O O . ILE A 1 202 ? -13.373 9.615 15.747 1.00 50.81 202 ILE A O 1
#

Sequence (202 aa):
MMAFLFSILTSSPLNVVLPTLIVFFSLIFIYNALQSLFHHFISDGKYCCSSYGPEKHLLIGSLIPFYKNRRRLLGWYTKLLAESPTGTIVVDRLGARRTIITANPENVEYILKTNFNNYPKGKPFTDILGDLLGCGIFNVDGEAWHIRRKLASHEFSTKSLRDFVVKALKSEVHDRLLPILSSSEKKKKVVDMQDFAPAFSI

Radius of gyration: 30.57 Å; chains: 1; bounding box: 57×81×79 Å

Organism: NCBI:txid325984

InterPro domains:
  IPR001128 Cytochrome P450 [PF00067] (54-196)
  IPR036396 Cytochrome P450 superfamily [G3DSA:1.10.630.10] (50-202)
  IPR036396 Cytochrome P450 superfamily [SSF48264] (53-200)